Protein AF-A0A928QSQ9-F1 (afdb_monomer_lite)

Secondary structure (DSSP, 8-state):
------SHHHHHHHHHHHHHHHHHHHHHHHHHHHHHHHHHHS----HHHHHHHHHHHHHHHSHHHHHHHHHHHHHHHHHHT--EEEEEEEE-TTS-EEEEEEEEEESS-------SSSTTSSTT---TT------------GGG-HHHHHHHHHHHHHHHHHHHHHHHHHHHHHHHHHSSSHHHHHHHHHHHHHHHHHHHHHHHTT-------PPPTTT------S---HHHHHHHHHTT-PPPP-

Foldseek 3Di:
DDDDPDPVVVLVVLLVVLVVLLVLLVVLLVVLVVLLVVVVVDDDDDPVSVVVNVVSVVCCVDPLSVVSVVVSVVLVVVVLQQADWDKDFDADPVRHTDAIATDDGGSDHDDQDPPPPPPVPPPPDDDPPPPPDRPDPDPDDDDPCDDHVVRVVVNVSVVVVVVSVVSVVSSVSCVVVRPPDVVVCVVVVVVVVVVVVVVVVCVVLVQDDDDDDDDDPVVVDDDDDRDDDPVVCVVCVVVVNRDDDD

Radius of gyration: 31.15 Å; chains: 1; bounding box: 75×57×80 Å

Structure (mmCIF, N/CA/C/O backbone):
data_AF-A0A928QSQ9-F1
#
_entry.id   AF-A0A928QSQ9-F1
#
loop_
_atom_site.group_PDB
_atom_site.id
_atom_site.type_symbol
_atom_site.label_atom_id
_atom_site.label_alt_id
_atom_site.label_comp_id
_atom_site.label_asym_id
_atom_site.label_entity_id
_atom_site.label_seq_id
_atom_site.pdbx_PDB_ins_code
_atom_site.Cartn_x
_atom_site.Cartn_y
_atom_site.Cartn_z
_atom_site.occupancy
_atom_site.B_iso_or_equiv
_atom_site.auth_seq_id
_atom_site.auth_comp_id
_atom_site.auth_asym_id
_atom_site.auth_atom_id
_atom_site.pdbx_PDB_model_num
ATOM 1 N N . MET A 1 1 ? 44.171 17.295 -11.058 1.00 32.47 1 MET A N 1
ATOM 2 C CA . MET A 1 1 ? 43.667 16.140 -11.828 1.00 32.47 1 MET A CA 1
ATOM 3 C C . MET A 1 1 ? 42.454 15.592 -11.091 1.00 32.47 1 MET A C 1
ATOM 5 O O . MET A 1 1 ? 42.606 14.806 -10.173 1.00 32.47 1 MET A O 1
ATOM 9 N N . GLN A 1 2 ? 41.269 16.112 -11.395 1.00 32.16 2 GLN A N 1
ATOM 10 C CA . GLN A 1 2 ? 39.994 15.610 -10.880 1.00 32.16 2 GLN A CA 1
ATOM 11 C C . GLN A 1 2 ? 38.980 15.831 -11.996 1.00 32.16 2 GLN A C 1
ATOM 13 O O . GLN A 1 2 ? 38.577 16.961 -12.253 1.00 32.16 2 GLN A O 1
ATOM 18 N N . ILE A 1 3 ? 38.641 14.763 -12.713 1.00 30.67 3 ILE A N 1
ATOM 19 C CA . ILE A 1 3 ? 37.561 14.779 -13.692 1.00 30.67 3 ILE A CA 1
ATOM 20 C 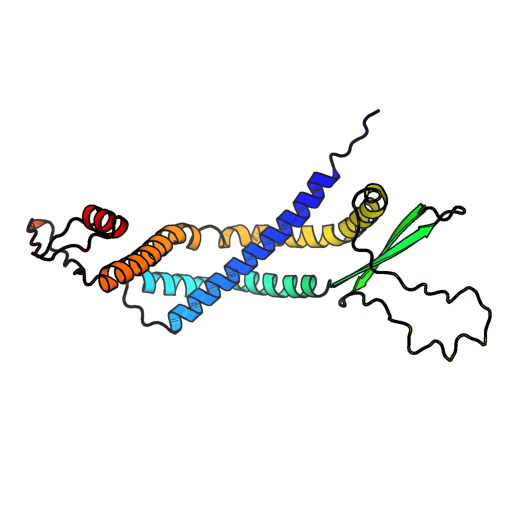C . ILE A 1 3 ? 36.446 13.914 -13.113 1.00 30.67 3 ILE A C 1
ATOM 22 O O . ILE A 1 3 ? 36.538 12.695 -13.071 1.00 30.67 3 ILE A O 1
ATOM 26 N N . GLN A 1 4 ? 35.460 14.626 -12.567 1.00 33.84 4 GLN A N 1
ATOM 27 C CA . GLN A 1 4 ? 34.024 14.386 -12.705 1.00 33.84 4 GLN A CA 1
ATOM 28 C C . GLN A 1 4 ? 33.553 12.926 -12.598 1.00 33.84 4 GLN A C 1
ATOM 30 O O . GLN A 1 4 ? 33.413 12.233 -13.596 1.00 33.84 4 GLN A O 1
ATOM 35 N N . ASN A 1 5 ? 33.175 12.527 -11.381 1.00 34.31 5 ASN A N 1
ATOM 36 C CA . ASN A 1 5 ? 32.433 11.292 -11.096 1.00 34.31 5 ASN A CA 1
ATOM 37 C C . ASN A 1 5 ? 31.036 11.590 -10.497 1.00 34.31 5 ASN A C 1
ATOM 39 O O . ASN A 1 5 ? 30.515 10.840 -9.678 1.00 34.31 5 ASN A O 1
ATOM 43 N N . HIS A 1 6 ? 30.440 12.741 -10.845 1.00 29.25 6 HIS A N 1
ATOM 44 C CA . HIS A 1 6 ? 29.200 13.239 -10.222 1.00 29.25 6 HIS A CA 1
ATOM 45 C C . HIS A 1 6 ? 27.931 13.148 -11.088 1.00 29.25 6 HIS A C 1
ATOM 47 O O . HIS A 1 6 ? 26.847 13.397 -10.568 1.00 29.25 6 HIS A O 1
ATOM 53 N N . SER A 1 7 ? 28.003 12.764 -12.368 1.00 39.91 7 SER A N 1
ATOM 54 C CA . SER A 1 7 ? 26.810 12.695 -13.232 1.00 39.91 7 SER A CA 1
ATOM 55 C C . SER A 1 7 ? 26.013 11.391 -13.085 1.00 39.91 7 SER A C 1
ATOM 57 O O . SER A 1 7 ? 24.785 11.441 -13.002 1.00 39.91 7 SER A O 1
ATOM 59 N N . ASN A 1 8 ? 26.687 10.239 -12.980 1.00 41.78 8 ASN A N 1
ATOM 60 C CA . ASN A 1 8 ? 26.030 8.919 -13.050 1.00 41.78 8 ASN A CA 1
ATOM 61 C C . ASN A 1 8 ? 25.266 8.546 -11.783 1.00 41.78 8 ASN A C 1
ATOM 63 O O . ASN A 1 8 ? 24.166 8.008 -11.863 1.00 41.78 8 ASN A O 1
ATOM 67 N N . ALA A 1 9 ? 25.782 8.944 -10.615 1.00 41.47 9 ALA A N 1
ATOM 68 C CA . ALA A 1 9 ? 25.085 8.762 -9.344 1.00 41.47 9 ALA A CA 1
ATOM 69 C C . ALA A 1 9 ? 23.706 9.454 -9.330 1.00 41.47 9 ALA A C 1
ATOM 71 O O . ALA A 1 9 ? 22.799 9.008 -8.633 1.00 41.47 9 ALA A O 1
ATOM 72 N N . SER A 1 10 ? 23.522 10.526 -10.117 1.00 52.72 10 SER A N 1
ATOM 73 C CA . SER A 1 10 ? 22.235 11.225 -10.210 1.00 52.72 10 SER A CA 1
ATOM 74 C C . SER A 1 10 ? 21.230 10.532 -11.139 1.00 52.72 10 SER A C 1
ATOM 76 O O . SER A 1 10 ? 20.027 10.654 -10.915 1.00 52.72 10 SER A O 1
ATOM 78 N N . GLU A 1 11 ? 21.687 9.804 -12.166 1.00 51.12 11 GLU A N 1
ATOM 79 C CA . GLU A 1 11 ? 20.806 9.116 -13.122 1.00 51.12 11 GLU A CA 1
ATOM 80 C C . GLU A 1 11 ? 20.414 7.708 -12.650 1.00 51.12 11 GLU A C 1
ATOM 82 O O . GLU A 1 11 ? 19.236 7.355 -12.723 1.00 51.12 11 GLU A O 1
ATOM 87 N N . GLU A 1 12 ? 21.331 6.948 -12.043 1.00 52.72 12 GLU A N 1
ATOM 88 C CA . GLU A 1 12 ? 21.009 5.674 -11.375 1.00 52.72 12 GLU A CA 1
ATOM 89 C C . GLU A 1 12 ? 19.987 5.876 -10.245 1.00 52.72 12 GLU A C 1
ATOM 91 O O . GLU A 1 12 ? 19.004 5.134 -10.135 1.00 52.72 12 GLU A O 1
ATOM 96 N N . ALA A 1 13 ? 20.149 6.955 -9.469 1.00 58.25 13 ALA A N 1
ATOM 97 C CA . ALA A 1 13 ? 19.183 7.365 -8.455 1.00 58.25 13 ALA A CA 1
ATOM 98 C C . ALA A 1 13 ? 17.794 7.663 -9.050 1.00 58.25 13 ALA A C 1
ATOM 100 O O . ALA A 1 13 ? 16.783 7.364 -8.414 1.00 58.25 13 ALA A O 1
ATOM 101 N N . ARG A 1 14 ? 17.712 8.198 -10.280 1.00 63.19 14 ARG A N 1
ATOM 102 C CA . ARG A 1 14 ? 16.433 8.467 -10.966 1.00 63.19 14 ARG A CA 1
ATOM 103 C C . ARG A 1 14 ? 15.737 7.186 -11.406 1.00 63.19 14 ARG A C 1
ATOM 105 O O . ARG A 1 14 ? 14.524 7.084 -11.249 1.00 63.19 14 ARG A O 1
ATOM 112 N N . LEU A 1 15 ? 16.474 6.207 -11.929 1.00 63.38 15 LEU A N 1
ATOM 113 C CA . LEU A 1 15 ? 15.897 4.928 -12.354 1.00 63.38 15 LEU A CA 1
ATOM 114 C C . LEU A 1 15 ? 15.347 4.136 -11.172 1.00 63.38 15 LEU A C 1
ATOM 116 O O . LEU A 1 15 ? 14.193 3.705 -11.200 1.00 63.38 15 LEU A O 1
ATOM 120 N N . TRP A 1 16 ? 16.142 3.999 -10.110 1.00 67.31 16 TRP A N 1
ATOM 121 C CA . TRP A 1 16 ? 15.696 3.342 -8.885 1.00 67.31 16 TRP A CA 1
ATOM 122 C C . TRP A 1 16 ? 14.476 4.044 -8.278 1.00 67.31 16 TRP A C 1
ATOM 124 O O . TRP A 1 16 ? 13.497 3.384 -7.923 1.00 67.31 16 TRP A O 1
ATOM 134 N N . PHE A 1 17 ? 14.492 5.381 -8.231 1.00 68.25 17 PHE A N 1
ATOM 135 C CA . PHE A 1 17 ? 13.362 6.174 -7.755 1.00 68.25 17 PHE A CA 1
ATOM 136 C C . PHE A 1 17 ? 12.089 5.889 -8.560 1.00 68.25 17 PHE A C 1
ATOM 138 O O . PHE A 1 17 ? 11.039 5.639 -7.974 1.00 68.25 17 PHE A O 1
ATOM 145 N N . LEU A 1 18 ? 12.170 5.849 -9.892 1.00 69.25 18 LEU A N 1
ATOM 146 C CA . LEU A 1 18 ? 11.019 5.559 -10.749 1.00 69.25 18 LEU A CA 1
ATOM 147 C C . LEU A 1 18 ? 10.463 4.148 -10.519 1.00 69.25 18 LEU A C 1
ATOM 149 O O . LEU A 1 18 ? 9.250 3.990 -10.383 1.00 69.25 18 LEU A O 1
ATOM 153 N N . PHE A 1 19 ? 11.324 3.134 -10.400 1.00 73.50 19 PHE A N 1
ATOM 154 C CA . PHE A 1 19 ? 10.884 1.777 -10.059 1.00 73.50 19 PHE A CA 1
ATOM 155 C C . PHE A 1 19 ? 10.258 1.696 -8.661 1.00 73.50 19 PHE A C 1
ATOM 157 O O . PHE A 1 19 ? 9.251 1.009 -8.489 1.00 73.50 19 PHE A O 1
ATOM 164 N N . SER A 1 20 ? 10.797 2.411 -7.668 1.00 73.25 20 SER A N 1
ATOM 165 C CA . SER A 1 20 ? 10.175 2.511 -6.339 1.00 73.25 20 SER A CA 1
ATOM 166 C C . SER A 1 20 ? 8.776 3.114 -6.440 1.00 73.25 20 SER A C 1
ATOM 168 O O . SER A 1 20 ? 7.805 2.521 -5.974 1.00 73.25 20 SER A O 1
ATOM 170 N N . ARG A 1 21 ? 8.647 4.239 -7.150 1.00 75.25 21 ARG A N 1
ATOM 171 C CA . ARG A 1 21 ? 7.367 4.914 -7.386 1.00 75.25 21 ARG A CA 1
ATOM 172 C C . ARG A 1 21 ? 6.358 4.027 -8.117 1.00 75.25 21 ARG A C 1
ATOM 174 O O . ARG A 1 21 ? 5.175 4.067 -7.791 1.00 75.25 21 ARG A O 1
ATOM 181 N N . PHE A 1 22 ? 6.808 3.204 -9.063 1.00 80.69 22 PHE A N 1
ATOM 182 C CA . PHE A 1 22 ? 5.965 2.201 -9.714 1.00 80.69 22 PHE A CA 1
ATOM 183 C C . PHE A 1 22 ? 5.450 1.149 -8.724 1.00 80.69 22 PHE A C 1
ATOM 185 O O . PHE A 1 22 ? 4.253 0.877 -8.680 1.00 80.69 22 PHE A O 1
ATOM 192 N N . ARG A 1 23 ? 6.337 0.585 -7.896 1.00 80.81 23 ARG A N 1
ATOM 193 C CA . ARG A 1 23 ? 5.954 -0.403 -6.874 1.00 80.81 23 ARG A CA 1
ATOM 194 C C . ARG A 1 23 ? 4.966 0.170 -5.862 1.00 80.81 23 ARG A C 1
ATOM 196 O O . ARG A 1 23 ? 4.085 -0.545 -5.398 1.00 80.81 23 ARG A O 1
ATOM 203 N N . GLU A 1 24 ? 5.094 1.450 -5.532 1.00 80.44 24 GLU A N 1
ATOM 204 C CA . GLU A 1 24 ? 4.136 2.149 -4.675 1.00 80.44 24 GLU A CA 1
ATOM 205 C C . GLU A 1 24 ? 2.758 2.286 -5.337 1.00 80.44 24 GLU A C 1
ATOM 207 O O . GLU A 1 24 ? 1.750 2.024 -4.682 1.00 80.44 24 GLU A O 1
ATOM 212 N N . LEU A 1 25 ? 2.695 2.635 -6.631 1.00 83.94 25 LEU A N 1
ATOM 213 C CA . LEU A 1 25 ? 1.432 2.647 -7.385 1.00 83.94 25 LEU A CA 1
ATOM 214 C C . LEU A 1 25 ? 0.770 1.270 -7.404 1.00 83.94 25 LEU A C 1
ATOM 216 O O . LEU A 1 25 ? -0.441 1.149 -7.225 1.00 83.94 25 LEU A O 1
ATOM 220 N N . GLU A 1 26 ? 1.569 0.234 -7.627 1.00 85.56 26 GLU A N 1
ATOM 221 C CA . GLU A 1 26 ? 1.091 -1.137 -7.630 1.00 85.56 26 GLU A CA 1
ATOM 222 C C . GLU A 1 26 ? 0.531 -1.549 -6.266 1.00 85.56 26 GLU A C 1
ATOM 224 O O . GLU A 1 26 ? -0.582 -2.072 -6.185 1.00 85.56 26 GLU A O 1
ATOM 229 N N . ALA A 1 27 ? 1.272 -1.275 -5.191 1.00 86.12 27 ALA A N 1
ATOM 230 C CA . ALA A 1 27 ? 0.824 -1.548 -3.832 1.00 86.12 27 ALA A CA 1
ATOM 231 C C . ALA A 1 27 ? -0.472 -0.792 -3.509 1.00 86.12 27 ALA A C 1
ATOM 233 O O . ALA A 1 27 ? -1.378 -1.359 -2.901 1.00 86.12 27 ALA A O 1
ATOM 234 N N . TYR A 1 28 ? -0.592 0.461 -3.955 1.00 87.31 28 TYR A N 1
ATOM 235 C CA . TYR A 1 28 ? -1.806 1.255 -3.800 1.00 87.31 28 TYR A CA 1
ATOM 236 C C . TYR A 1 28 ? -3.005 0.630 -4.529 1.00 87.31 28 TYR A C 1
ATOM 238 O O . TYR A 1 28 ? -4.057 0.435 -3.917 1.00 87.31 28 TYR A O 1
ATOM 246 N N . ALA A 1 29 ? -2.853 0.272 -5.808 1.00 88.50 29 ALA A N 1
ATOM 247 C CA . ALA A 1 29 ? -3.928 -0.333 -6.595 1.00 88.50 29 ALA A CA 1
ATOM 248 C C . ALA A 1 29 ? -4.390 -1.668 -5.984 1.00 88.50 29 ALA A C 1
ATOM 250 O O . ALA A 1 29 ? -5.590 -1.893 -5.801 1.00 88.50 29 ALA A O 1
ATOM 251 N N . ALA A 1 30 ? -3.435 -2.515 -5.585 1.00 90.94 30 ALA A N 1
ATOM 252 C CA . ALA A 1 30 ? -3.712 -3.773 -4.899 1.00 90.94 30 ALA A CA 1
ATOM 253 C C . ALA A 1 30 ? -4.418 -3.556 -3.549 1.00 90.94 30 ALA A C 1
ATOM 255 O O . ALA A 1 30 ? -5.362 -4.273 -3.225 1.00 90.94 30 ALA A O 1
ATOM 256 N N . CYS A 1 31 ? -4.001 -2.548 -2.778 1.00 90.44 31 CYS A N 1
ATOM 257 C CA . CYS A 1 31 ? -4.610 -2.198 -1.497 1.00 90.44 31 CYS A CA 1
ATOM 258 C C . CYS A 1 31 ? -6.083 -1.793 -1.658 1.00 90.44 31 CYS A C 1
ATOM 260 O O . CYS A 1 31 ? -6.949 -2.361 -0.995 1.00 90.44 31 CYS A O 1
ATOM 262 N N . ILE A 1 32 ? -6.389 -0.879 -2.586 1.00 90.56 32 ILE A N 1
ATOM 263 C CA . ILE A 1 32 ? -7.768 -0.442 -2.860 1.00 90.56 32 ILE A CA 1
ATOM 264 C C . ILE A 1 32 ? -8.658 -1.622 -3.262 1.00 90.56 32 ILE A C 1
ATOM 266 O O . ILE A 1 32 ? -9.762 -1.773 -2.733 1.00 90.56 32 ILE A O 1
ATOM 270 N N . ARG A 1 33 ? -8.164 -2.497 -4.148 1.00 92.38 33 ARG A N 1
ATOM 271 C CA . ARG A 1 33 ? -8.873 -3.723 -4.537 1.00 92.38 33 ARG A CA 1
ATOM 272 C C . ARG A 1 33 ? -9.138 -4.631 -3.347 1.00 92.38 33 ARG A C 1
ATOM 274 O O . ARG A 1 33 ? -10.269 -5.079 -3.167 1.00 92.38 33 ARG A O 1
ATOM 281 N N . ARG A 1 34 ? -8.129 -4.845 -2.503 1.00 93.31 34 ARG A N 1
ATOM 282 C CA . ARG A 1 34 ? -8.259 -5.712 -1.335 1.00 93.31 34 ARG A CA 1
ATOM 283 C C . ARG A 1 34 ? -9.272 -5.176 -0.330 1.00 93.31 34 ARG A C 1
ATOM 285 O O . ARG A 1 34 ? -10.067 -5.952 0.191 1.00 93.31 34 ARG A O 1
ATOM 292 N N . ILE A 1 35 ? -9.278 -3.866 -0.079 1.00 91.25 35 ILE A N 1
ATOM 293 C CA . ILE A 1 35 ? -10.272 -3.241 0.805 1.00 91.25 35 ILE A CA 1
ATOM 294 C C . ILE A 1 35 ? -11.680 -3.410 0.224 1.00 91.25 35 ILE A C 1
ATOM 296 O O . ILE A 1 35 ? -12.604 -3.769 0.950 1.00 91.25 35 ILE A O 1
ATOM 300 N N . HIS A 1 36 ? -11.848 -3.196 -1.083 1.00 93.62 36 HIS A N 1
ATOM 301 C CA . HIS A 1 36 ? -13.139 -3.385 -1.738 1.00 93.62 36 HIS A CA 1
ATOM 302 C C . HIS A 1 36 ? -13.665 -4.817 -1.604 1.00 93.62 36 HIS A C 1
ATOM 304 O O . HIS A 1 36 ? -14.831 -4.991 -1.268 1.00 93.62 36 HIS A O 1
ATOM 310 N N . GLU A 1 37 ? -12.822 -5.825 -1.848 1.00 94.94 37 GLU A N 1
ATOM 311 C CA . GLU A 1 37 ? -13.166 -7.244 -1.664 1.00 94.94 37 GLU A CA 1
ATOM 312 C C . GLU A 1 37 ? -13.574 -7.542 -0.217 1.00 94.94 37 GLU A C 1
ATOM 314 O O . GLU A 1 37 ? -14.654 -8.081 0.019 1.00 94.94 37 GLU A O 1
ATOM 319 N N . LEU A 1 38 ? -12.762 -7.109 0.753 1.00 94.06 38 LEU A N 1
ATOM 320 C CA . LEU A 1 38 ? -13.040 -7.284 2.182 1.00 94.06 38 LEU A CA 1
ATOM 321 C C . LEU A 1 38 ? -14.399 -6.698 2.585 1.00 94.06 38 LEU A C 1
ATOM 323 O O . LEU A 1 38 ? -15.141 -7.301 3.356 1.00 94.06 38 LEU A O 1
ATOM 327 N N . PHE A 1 39 ? -14.761 -5.536 2.044 1.00 93.00 39 PHE A N 1
ATOM 328 C CA . PHE A 1 39 ? -16.045 -4.896 2.330 1.00 93.00 39 PHE A CA 1
ATOM 329 C C . PHE A 1 39 ? -17.263 -5.595 1.709 1.00 93.00 39 PHE A C 1
ATOM 331 O O . PHE A 1 39 ? -18.390 -5.243 2.071 1.00 93.00 39 PHE A O 1
ATOM 338 N N . GLN A 1 40 ? -17.067 -6.561 0.806 1.00 91.06 40 GLN A N 1
ATOM 339 C CA . GLN A 1 40 ? -18.139 -7.449 0.337 1.00 91.06 40 GLN A CA 1
ATOM 340 C C . GLN A 1 40 ? -18.327 -8.662 1.256 1.00 91.06 40 GLN A C 1
ATOM 342 O O . GLN A 1 40 ? -19.433 -9.181 1.365 1.00 91.06 40 GLN A O 1
ATOM 347 N N . GLU A 1 41 ? -17.260 -9.108 1.918 1.00 93.38 41 GLU A N 1
ATOM 348 C CA . GLU A 1 41 ? -17.270 -10.293 2.785 1.00 93.38 41 GLU A CA 1
ATOM 349 C C . GLU A 1 41 ? -17.758 -9.978 4.207 1.00 93.38 41 GLU A C 1
ATOM 351 O O . GLU A 1 41 ? -18.329 -10.835 4.882 1.00 93.38 41 GLU A O 1
ATOM 356 N N . VAL A 1 42 ? -17.545 -8.744 4.673 1.00 92.00 42 VAL A N 1
ATOM 357 C CA . VAL A 1 42 ? -17.831 -8.336 6.053 1.00 92.00 42 VAL A CA 1
ATOM 358 C C . VAL A 1 42 ? -19.147 -7.563 6.149 1.00 92.00 42 VAL A C 1
ATOM 360 O O . VAL A 1 42 ? -19.384 -6.592 5.429 1.00 92.00 42 VAL A O 1
ATOM 363 N N . ALA A 1 43 ? -19.990 -7.940 7.113 1.00 91.75 43 ALA A N 1
ATOM 364 C CA . ALA A 1 43 ? -21.176 -7.170 7.471 1.00 91.75 43 ALA A CA 1
ATOM 365 C C . ALA A 1 43 ? -20.776 -5.893 8.233 1.00 91.75 43 ALA A C 1
ATOM 367 O O . ALA A 1 43 ? -20.380 -5.939 9.398 1.00 91.75 43 ALA A O 1
ATOM 368 N N . LEU A 1 44 ? -20.881 -4.743 7.567 1.00 91.38 44 LEU A N 1
ATOM 369 C CA . LEU A 1 44 ? -20.559 -3.431 8.132 1.00 91.38 44 LEU A CA 1
ATOM 370 C C . LEU A 1 44 ? -21.815 -2.758 8.701 1.00 91.38 44 LEU A C 1
ATOM 372 O O . LEU A 1 44 ? -22.828 -2.653 8.013 1.00 91.38 44 LEU A O 1
ATOM 376 N N . SER A 1 45 ? -21.726 -2.249 9.930 1.00 89.31 45 SER A N 1
ATOM 377 C CA . SER A 1 45 ? -22.800 -1.489 10.593 1.00 89.31 45 SER A CA 1
ATOM 378 C C . SER A 1 45 ? -22.461 -0.011 10.815 1.00 89.31 45 SER A C 1
ATOM 380 O O . SER A 1 45 ? -23.358 0.824 10.895 1.00 89.31 45 SER A O 1
ATOM 382 N N . SER A 1 46 ? -21.172 0.332 10.900 1.00 90.38 46 SER A N 1
ATOM 383 C CA . SER A 1 46 ? -20.715 1.707 11.128 1.00 90.38 46 SER A CA 1
ATOM 384 C C . SER A 1 46 ? -20.992 2.600 9.920 1.00 90.38 46 SER A C 1
ATOM 386 O O . SER A 1 46 ? -20.614 2.272 8.794 1.00 90.38 46 SER A O 1
ATOM 388 N N . THR A 1 47 ? -21.578 3.771 10.170 1.00 91.81 47 THR A N 1
ATOM 389 C CA . THR A 1 47 ? -21.850 4.793 9.149 1.00 91.81 47 THR A CA 1
ATOM 390 C C . THR A 1 47 ? -20.585 5.204 8.393 1.00 91.81 47 THR A C 1
ATOM 392 O O . THR A 1 47 ? -20.621 5.331 7.171 1.00 91.81 47 THR A O 1
ATOM 395 N N . ALA A 1 48 ? -19.453 5.335 9.091 1.00 88.50 48 ALA A N 1
ATOM 396 C CA . ALA A 1 48 ? -18.172 5.701 8.492 1.00 88.50 48 ALA A CA 1
ATOM 397 C C . ALA A 1 48 ? -17.641 4.613 7.544 1.00 88.50 48 ALA A C 1
ATOM 399 O O . ALA A 1 48 ? -17.252 4.914 6.417 1.00 88.50 48 ALA A O 1
ATOM 400 N N . PHE A 1 49 ? -17.683 3.339 7.951 1.00 90.00 49 PHE A N 1
ATOM 401 C CA . PHE A 1 49 ? -17.247 2.233 7.088 1.00 90.00 49 PHE A CA 1
ATOM 402 C C . PHE A 1 49 ? -18.183 2.019 5.893 1.00 90.00 49 PHE A C 1
ATOM 404 O O . PHE A 1 49 ? -17.718 1.703 4.799 1.00 90.00 49 PHE A O 1
ATOM 411 N N . LEU A 1 50 ? -19.489 2.242 6.067 1.00 93.19 50 LEU A N 1
ATOM 412 C CA . LEU A 1 50 ? -20.453 2.217 4.965 1.00 93.19 50 LEU A CA 1
ATOM 413 C C . LEU A 1 50 ? -20.176 3.332 3.944 1.00 93.19 50 LEU A C 1
ATOM 415 O O . LEU A 1 50 ? -20.206 3.068 2.741 1.00 93.19 50 LEU A O 1
ATOM 419 N N . ALA A 1 51 ? -19.856 4.543 4.410 1.00 90.88 51 ALA A N 1
ATOM 420 C CA . ALA A 1 51 ? -19.460 5.655 3.547 1.00 90.88 51 ALA A CA 1
ATOM 421 C C . ALA A 1 51 ? -18.140 5.367 2.814 1.00 90.88 51 ALA A C 1
ATOM 423 O O . ALA A 1 51 ? -18.064 5.540 1.598 1.00 90.88 51 ALA A O 1
ATOM 424 N N . LEU A 1 52 ? -17.127 4.850 3.521 1.00 90.00 52 LEU A N 1
ATOM 425 C CA . LEU A 1 52 ? -15.846 4.460 2.927 1.00 90.00 52 LEU A CA 1
ATOM 426 C C . LEU A 1 52 ? -16.019 3.370 1.861 1.00 90.00 52 LEU A C 1
ATOM 428 O O . LEU A 1 52 ? -15.397 3.440 0.803 1.00 90.00 52 LEU A O 1
ATOM 432 N N . ARG A 1 53 ? -16.903 2.390 2.090 1.00 92.19 53 ARG A N 1
ATOM 433 C CA . ARG A 1 53 ? -17.251 1.376 1.084 1.00 92.19 53 ARG A CA 1
ATOM 434 C C . ARG A 1 53 ? -17.822 2.000 -0.186 1.00 92.19 53 ARG A C 1
ATOM 436 O O . ARG A 1 53 ? -17.432 1.585 -1.274 1.00 92.19 53 ARG A O 1
ATOM 443 N N . GLY A 1 54 ? -18.706 2.989 -0.052 1.00 91.38 54 GLY A N 1
ATOM 444 C CA . GLY A 1 54 ? -19.233 3.750 -1.189 1.00 91.38 54 GLY A CA 1
ATOM 445 C C . GLY A 1 54 ? -18.124 4.465 -1.962 1.00 91.38 54 GLY A C 1
ATOM 446 O O . GLY A 1 54 ? -17.982 4.252 -3.163 1.00 91.38 54 GLY A O 1
ATOM 447 N N . GLN A 1 55 ? -17.270 5.213 -1.260 1.00 89.69 55 GLN A N 1
ATOM 448 C CA . GLN A 1 55 ? -16.149 5.942 -1.869 1.00 89.69 55 GLN A CA 1
ATOM 449 C C . GLN A 1 55 ? -15.173 5.017 -2.609 1.00 89.69 55 GLN A C 1
ATOM 451 O O . GLN A 1 55 ? -14.722 5.331 -3.707 1.00 89.69 55 GLN A O 1
ATOM 456 N N . ILE A 1 56 ? -14.854 3.855 -2.033 1.00 91.06 56 ILE A N 1
ATOM 457 C CA . ILE A 1 56 ? -13.966 2.872 -2.665 1.00 91.06 56 ILE A CA 1
ATOM 458 C C . ILE A 1 56 ? -14.627 2.233 -3.892 1.00 91.06 56 ILE A C 1
ATOM 460 O O . ILE A 1 56 ? -13.956 2.023 -4.905 1.00 91.06 56 ILE A O 1
ATOM 464 N N . ALA A 1 57 ? -15.929 1.942 -3.833 1.00 92.06 57 ALA A N 1
ATOM 465 C CA . ALA A 1 57 ? -16.666 1.415 -4.978 1.00 92.06 57 ALA A CA 1
ATOM 466 C C . ALA A 1 57 ? -16.697 2.421 -6.143 1.00 92.06 57 ALA A C 1
ATOM 468 O O . ALA A 1 57 ? -16.441 2.039 -7.285 1.00 92.06 57 ALA A O 1
ATOM 469 N N . GLU A 1 58 ? -16.934 3.704 -5.857 1.00 91.00 58 GLU A N 1
ATOM 470 C CA . GLU A 1 58 ? -16.866 4.788 -6.847 1.00 91.00 58 GLU A CA 1
ATOM 471 C C . GLU A 1 58 ? -15.457 4.935 -7.432 1.00 91.00 58 GLU A C 1
ATOM 473 O O . GLU A 1 58 ? -15.290 5.002 -8.653 1.00 91.00 58 GLU A O 1
ATOM 478 N N . LEU A 1 59 ? -14.427 4.909 -6.580 1.00 88.62 59 LEU A N 1
ATOM 479 C CA . LEU A 1 59 ? -13.033 5.001 -7.007 1.00 88.62 59 LEU A CA 1
ATOM 480 C C . LEU A 1 59 ? -12.666 3.875 -7.979 1.00 88.62 59 LEU A C 1
ATOM 482 O O . LEU A 1 59 ? -12.108 4.157 -9.037 1.00 88.62 59 LEU A O 1
ATOM 486 N N . ILE A 1 60 ? -13.018 2.623 -7.671 1.00 90.44 60 ILE A N 1
ATOM 487 C CA . ILE A 1 60 ? -12.742 1.471 -8.549 1.00 90.44 60 ILE A CA 1
ATOM 488 C C . ILE A 1 60 ? -13.471 1.588 -9.888 1.00 90.44 60 ILE A C 1
ATOM 490 O O . ILE A 1 60 ? -12.963 1.142 -10.919 1.00 90.44 60 ILE A O 1
ATOM 494 N N . GLN A 1 61 ? -14.664 2.180 -9.896 1.00 90.50 61 GLN A N 1
ATOM 495 C CA . GLN A 1 61 ? -15.423 2.369 -11.125 1.00 90.50 61 GLN A CA 1
ATOM 496 C C . GLN A 1 61 ? -14.894 3.516 -11.987 1.00 90.50 61 GLN A C 1
ATOM 498 O O . GLN A 1 61 ? -15.167 3.488 -13.189 1.00 90.50 61 GLN A O 1
ATOM 503 N N . SER A 1 62 ? -14.130 4.455 -11.421 1.00 89.62 62 SER A N 1
ATOM 504 C CA . SER A 1 62 ? -13.580 5.606 -12.141 1.00 89.62 62 SER A CA 1
ATOM 505 C C . SER A 1 62 ? -12.639 5.205 -13.284 1.00 89.62 62 SER A C 1
ATOM 507 O O . SER A 1 62 ? -11.815 4.296 -13.154 1.00 89.62 62 SER A O 1
ATOM 509 N N . ASP A 1 63 ? -12.714 5.929 -14.403 1.00 87.81 63 ASP A N 1
ATOM 510 C CA . ASP A 1 63 ? -11.843 5.701 -15.568 1.00 87.81 63 ASP A CA 1
ATOM 511 C C . ASP A 1 63 ? -10.363 5.842 -15.210 1.00 87.81 63 ASP A C 1
ATOM 513 O O . ASP A 1 63 ? -9.503 5.105 -15.691 1.00 87.81 63 ASP A O 1
ATOM 517 N N . VAL A 1 64 ? -10.083 6.777 -14.308 1.00 83.75 64 VAL A N 1
ATOM 518 C CA . VAL A 1 64 ? -8.752 7.104 -13.815 1.00 83.75 64 VAL A CA 1
ATOM 519 C C . VAL A 1 64 ? -8.130 5.917 -13.064 1.00 83.75 64 VAL A C 1
ATOM 521 O O . VAL A 1 64 ? -6.981 5.560 -13.330 1.00 83.75 64 VAL A O 1
ATOM 524 N N . PHE A 1 65 ? -8.884 5.249 -12.182 1.00 87.62 65 PHE A N 1
ATOM 525 C CA . PHE A 1 65 ? -8.400 4.061 -11.472 1.00 87.62 65 PHE A CA 1
ATOM 526 C C . PHE A 1 65 ? -8.282 2.839 -12.394 1.00 87.62 65 PHE A C 1
ATOM 528 O O . PHE A 1 65 ? -7.294 2.111 -12.327 1.00 87.62 65 PHE A O 1
ATOM 535 N N . ARG A 1 66 ? -9.228 2.633 -13.320 1.00 89.38 66 ARG A N 1
ATOM 536 C CA . ARG A 1 66 ? -9.126 1.542 -14.308 1.00 89.38 66 ARG A CA 1
ATOM 537 C C . ARG A 1 66 ? -7.901 1.698 -15.210 1.00 89.38 66 ARG A C 1
ATOM 539 O O . ARG A 1 66 ? -7.229 0.713 -15.512 1.00 89.38 66 ARG A O 1
ATOM 546 N N . ALA A 1 67 ? -7.593 2.929 -15.618 1.00 87.38 67 ALA A N 1
ATOM 547 C CA . ALA A 1 67 ? -6.388 3.236 -16.380 1.00 87.38 67 ALA A CA 1
ATOM 548 C C . ALA A 1 67 ? -5.115 2.942 -15.570 1.00 87.38 67 ALA A C 1
ATOM 550 O O . ALA A 1 67 ? -4.167 2.382 -16.121 1.00 87.38 67 ALA A O 1
ATOM 551 N N . LEU A 1 68 ? -5.110 3.255 -14.269 1.00 86.88 68 LEU A N 1
ATOM 552 C CA . LEU A 1 68 ? -4.018 2.900 -13.359 1.00 86.88 68 LEU A CA 1
ATOM 553 C C . LEU A 1 68 ? -3.818 1.380 -13.287 1.00 86.88 68 LEU A C 1
ATOM 555 O O . LEU A 1 68 ? -2.694 0.907 -13.429 1.00 86.88 68 LEU A O 1
ATOM 559 N N . GLU A 1 69 ? -4.885 0.601 -13.109 1.00 88.75 69 GLU A N 1
ATOM 560 C CA . GLU A 1 69 ? -4.780 -0.863 -13.048 1.00 88.75 69 GLU A CA 1
ATOM 561 C C . GLU A 1 69 ? -4.261 -1.471 -14.352 1.00 88.75 69 GLU A C 1
ATOM 563 O O . GLU A 1 69 ? -3.390 -2.345 -14.331 1.00 88.75 69 GLU A O 1
ATOM 568 N N . ALA A 1 70 ? -4.768 -0.996 -15.491 1.00 88.50 70 ALA A N 1
ATOM 569 C CA . ALA A 1 70 ? -4.300 -1.435 -16.799 1.00 88.50 70 ALA A CA 1
ATOM 570 C C . ALA A 1 70 ? -2.812 -1.106 -16.997 1.00 88.50 70 ALA A C 1
ATOM 572 O O . ALA A 1 70 ? -2.053 -1.956 -17.464 1.00 88.50 70 ALA A O 1
ATOM 573 N N . PHE A 1 71 ? -2.389 0.094 -16.588 1.00 84.38 71 PHE A N 1
ATOM 574 C CA . PHE A 1 71 ? -0.997 0.525 -16.641 1.00 84.38 71 PHE A CA 1
ATOM 575 C C . PHE A 1 71 ? -0.090 -0.340 -15.759 1.00 84.38 71 PHE A C 1
ATOM 577 O O . PHE A 1 71 ? 0.912 -0.857 -16.247 1.00 84.38 71 PHE A O 1
ATOM 584 N N . VAL A 1 72 ? -0.451 -0.543 -14.487 1.00 86.31 72 VAL A N 1
ATOM 585 C CA . VAL A 1 72 ? 0.330 -1.365 -13.548 1.00 86.31 72 VAL A CA 1
ATOM 586 C C . VAL A 1 72 ? 0.477 -2.790 -14.074 1.00 86.31 72 VAL A C 1
ATOM 588 O O . VAL A 1 72 ? 1.586 -3.319 -14.118 1.00 86.31 72 VAL A O 1
ATOM 591 N N . LYS A 1 73 ? -0.617 -3.400 -14.543 1.00 86.00 73 LYS A N 1
ATOM 592 C CA . LYS A 1 73 ? -0.587 -4.758 -15.092 1.00 86.00 73 LYS A CA 1
ATOM 593 C C . LYS A 1 73 ? 0.269 -4.849 -16.356 1.00 86.00 73 LYS A C 1
ATOM 595 O O . LYS A 1 73 ? 1.063 -5.777 -16.473 1.00 86.00 73 LYS A O 1
ATOM 600 N N . GLY A 1 74 ? 0.114 -3.905 -17.286 1.00 81.50 74 GLY A N 1
ATOM 601 C CA . GLY A 1 74 ? 0.885 -3.867 -18.531 1.00 81.50 74 GLY A CA 1
ATOM 602 C C . GLY A 1 74 ? 2.379 -3.691 -18.271 1.00 81.50 74 GLY A C 1
ATOM 603 O O . GLY A 1 74 ? 3.179 -4.528 -18.673 1.00 81.50 74 GLY A O 1
ATOM 604 N N . PHE A 1 75 ? 2.745 -2.667 -17.501 1.00 78.12 75 PHE A N 1
ATOM 605 C CA . PHE A 1 75 ? 4.143 -2.372 -17.198 1.00 78.12 75 PHE A CA 1
ATOM 606 C C . PHE A 1 75 ? 4.819 -3.496 -16.404 1.00 78.12 75 PHE A C 1
ATOM 608 O O . PHE A 1 75 ? 5.984 -3.812 -16.643 1.00 78.12 75 PHE A O 1
ATOM 615 N N . ARG A 1 76 ? 4.099 -4.157 -15.486 1.00 74.56 76 ARG A N 1
ATOM 616 C CA . ARG A 1 76 ? 4.649 -5.305 -14.757 1.00 74.56 76 ARG A CA 1
ATOM 617 C C . ARG A 1 76 ? 4.962 -6.485 -15.675 1.00 74.56 76 ARG A C 1
ATOM 619 O O . ARG A 1 76 ? 6.007 -7.105 -15.505 1.00 74.56 76 ARG A O 1
ATOM 626 N N . LEU A 1 77 ? 4.113 -6.761 -16.666 1.00 70.44 77 LEU A N 1
ATOM 627 C CA . LEU A 1 77 ? 4.385 -7.797 -17.668 1.00 70.44 77 LEU A CA 1
ATOM 628 C C . LEU A 1 77 ? 5.638 -7.481 -18.493 1.00 70.44 77 LEU A C 1
ATOM 630 O O . LEU A 1 77 ? 6.394 -8.397 -18.813 1.00 70.44 77 LEU A O 1
ATOM 634 N N . ASP A 1 78 ? 5.884 -6.212 -18.814 1.00 69.25 78 ASP A N 1
ATOM 635 C CA . ASP A 1 78 ? 7.085 -5.797 -19.546 1.00 69.25 78 ASP A CA 1
ATOM 636 C C . ASP A 1 78 ? 8.357 -5.954 -18.695 1.00 69.25 78 ASP A C 1
ATOM 638 O O . ASP A 1 78 ? 9.377 -6.444 -19.179 1.00 69.25 78 ASP A O 1
ATOM 642 N N . VAL A 1 79 ? 8.294 -5.613 -17.402 1.00 69.38 79 VAL A N 1
ATOM 643 C CA . VAL A 1 79 ? 9.426 -5.757 -16.468 1.00 69.38 79 VAL A CA 1
ATOM 644 C C . VAL A 1 79 ? 9.716 -7.224 -16.132 1.00 69.38 79 VAL A C 1
ATOM 646 O O . VAL A 1 79 ? 10.875 -7.635 -16.143 1.00 69.38 79 VAL A O 1
ATOM 649 N N . ASP A 1 80 ? 8.691 -8.043 -15.881 1.00 70.06 80 ASP A N 1
ATOM 650 C CA . ASP A 1 80 ? 8.849 -9.467 -15.533 1.00 70.06 80 ASP A CA 1
ATOM 651 C C . ASP A 1 80 ? 9.444 -10.300 -16.689 1.00 70.06 80 ASP A C 1
ATOM 653 O O . ASP A 1 80 ? 10.007 -11.387 -16.480 1.00 70.06 80 ASP A O 1
ATOM 657 N N . GLN A 1 81 ? 9.347 -9.789 -17.920 1.00 68.50 81 GLN A N 1
ATOM 658 C CA . GLN A 1 81 ? 9.993 -10.353 -19.102 1.00 68.50 81 GLN A CA 1
ATOM 659 C C . GLN A 1 81 ? 11.498 -10.081 -19.166 1.00 68.50 81 GLN A C 1
ATOM 661 O O . GLN A 1 81 ? 12.169 -10.689 -19.994 1.00 68.50 81 GLN A O 1
ATOM 666 N N . VAL A 1 82 ? 12.069 -9.241 -18.305 1.00 69.81 82 VAL A N 1
ATOM 667 C CA . VAL A 1 82 ? 13.514 -8.992 -18.270 1.00 69.81 82 VAL A CA 1
ATOM 668 C C . VAL A 1 82 ? 14.150 -9.848 -17.174 1.00 69.81 82 VAL A C 1
ATOM 670 O O . VAL A 1 82 ? 14.127 -9.501 -15.997 1.00 69.81 82 VAL A O 1
ATOM 673 N N . LYS A 1 83 ? 14.725 -11.002 -17.541 1.00 71.00 83 LYS A N 1
ATOM 674 C CA . LYS A 1 83 ? 15.341 -11.946 -16.580 1.00 71.00 83 LYS A CA 1
ATOM 675 C C . LYS A 1 83 ? 16.853 -12.081 -16.702 1.00 71.00 83 LYS A C 1
ATOM 677 O O . LYS A 1 83 ? 17.492 -12.520 -15.745 1.00 71.00 83 LYS A O 1
ATOM 682 N N . SER A 1 84 ? 17.432 -11.755 -17.851 1.00 65.19 84 SER A N 1
ATOM 683 C CA . SER A 1 84 ? 18.879 -11.603 -18.011 1.00 65.19 84 SER A CA 1
ATOM 684 C C . SER A 1 84 ? 19.205 -10.660 -19.163 1.00 65.19 84 SER A C 1
ATOM 686 O O . SER A 1 84 ? 18.374 -10.428 -20.036 1.00 65.19 84 SER A O 1
ATOM 688 N N . ILE A 1 85 ? 20.423 -10.131 -19.165 1.00 68.88 85 ILE A N 1
ATOM 689 C CA . ILE A 1 85 ? 20.986 -9.350 -20.265 1.00 68.88 85 ILE A CA 1
ATOM 690 C C . ILE A 1 85 ? 22.242 -10.056 -20.778 1.00 68.88 85 ILE A C 1
ATOM 692 O O . ILE A 1 85 ? 23.017 -10.588 -19.983 1.00 68.88 85 ILE A O 1
ATOM 696 N N . THR A 1 86 ? 22.428 -10.086 -22.094 1.00 68.25 86 THR A N 1
ATOM 697 C CA . THR A 1 86 ? 23.651 -10.575 -22.736 1.00 68.25 86 THR A CA 1
ATOM 698 C C . THR A 1 86 ? 24.485 -9.379 -23.147 1.00 68.25 86 THR A C 1
ATOM 700 O O . THR A 1 86 ? 23.998 -8.493 -23.847 1.00 68.25 86 THR A O 1
ATOM 703 N N . VAL A 1 87 ? 25.747 -9.373 -22.739 1.00 66.12 87 VAL A N 1
ATOM 704 C CA . VAL A 1 87 ? 26.703 -8.309 -23.033 1.00 66.12 87 VAL A CA 1
ATOM 705 C C . VAL A 1 87 ? 27.847 -8.898 -23.851 1.00 66.12 87 VAL A C 1
ATOM 707 O O . VAL A 1 87 ? 28.424 -9.912 -23.465 1.00 66.12 87 VAL A O 1
ATOM 710 N N . GLY A 1 88 ? 28.166 -8.264 -24.974 1.00 61.31 88 GLY A N 1
ATOM 711 C CA . GLY A 1 88 ? 29.354 -8.534 -25.774 1.00 61.31 88 GLY A CA 1
ATOM 712 C C . GLY A 1 88 ? 30.491 -7.625 -25.326 1.00 61.31 88 GLY A C 1
ATOM 713 O O . GLY A 1 88 ? 30.276 -6.438 -25.096 1.00 61.31 88 GLY A O 1
ATOM 714 N N . ILE A 1 89 ? 31.691 -8.179 -25.186 1.00 64.06 89 ILE A N 1
ATOM 715 C CA . ILE A 1 89 ? 32.893 -7.437 -24.804 1.00 64.06 89 ILE A CA 1
ATOM 716 C C . ILE A 1 89 ? 33.934 -7.682 -25.893 1.00 64.06 89 ILE A C 1
ATOM 718 O O . ILE A 1 89 ? 34.308 -8.828 -26.134 1.00 64.06 89 ILE A O 1
ATOM 722 N N . ASN A 1 90 ? 34.389 -6.618 -26.547 1.00 57.88 90 ASN A N 1
ATOM 723 C CA . ASN A 1 90 ? 35.514 -6.670 -27.473 1.00 57.88 90 ASN A CA 1
ATOM 724 C C . ASN A 1 90 ? 36.820 -6.548 -26.685 1.00 57.88 90 ASN A C 1
ATOM 726 O O . ASN A 1 90 ? 36.878 -5.823 -25.688 1.00 57.88 90 ASN A O 1
ATOM 730 N N . LEU A 1 91 ? 37.861 -7.243 -27.137 1.00 65.88 91 LEU A N 1
ATOM 731 C CA . LEU A 1 91 ? 39.176 -7.270 -26.500 1.00 65.88 91 LEU A CA 1
ATOM 732 C C . LEU A 1 91 ? 40.245 -6.752 -27.468 1.00 65.88 91 LEU A C 1
ATOM 734 O O . LEU A 1 91 ? 40.167 -7.021 -28.667 1.00 65.88 91 LEU A O 1
ATOM 738 N N . ASP A 1 92 ? 41.263 -6.082 -26.934 1.00 60.09 92 ASP A N 1
ATOM 739 C CA . ASP A 1 92 ? 42.455 -5.693 -27.681 1.00 60.09 92 ASP A CA 1
ATOM 740 C C . ASP A 1 92 ? 43.408 -6.886 -27.915 1.00 60.09 92 ASP A C 1
ATOM 742 O O . ASP A 1 92 ? 43.192 -8.013 -27.455 1.00 60.09 92 ASP A O 1
ATOM 746 N N . ALA A 1 93 ? 44.521 -6.635 -28.611 1.00 75.94 93 ALA A N 1
ATOM 747 C CA . ALA A 1 93 ? 45.541 -7.650 -28.896 1.00 75.94 93 ALA A CA 1
ATOM 748 C C . ALA A 1 93 ? 46.217 -8.243 -27.638 1.00 75.94 93 ALA A C 1
ATOM 750 O O . ALA A 1 93 ? 46.859 -9.288 -27.726 1.00 75.94 93 ALA A O 1
ATOM 751 N N . SER A 1 94 ? 46.082 -7.594 -26.479 1.00 71.06 94 SER A N 1
ATOM 752 C CA . SER A 1 94 ? 46.587 -8.055 -25.180 1.00 71.06 94 SER A CA 1
ATOM 753 C C . SER A 1 94 ? 45.499 -8.717 -24.322 1.00 71.06 94 SER A C 1
ATOM 755 O O . SER A 1 94 ? 45.741 -9.000 -23.149 1.00 71.06 94 SER A O 1
ATOM 757 N N . LEU A 1 95 ? 44.320 -8.993 -24.898 1.00 62.16 95 LEU A N 1
ATOM 758 C CA . LEU A 1 95 ? 43.132 -9.534 -24.228 1.00 62.16 95 LEU A CA 1
ATOM 759 C C . LEU A 1 95 ? 42.566 -8.624 -23.128 1.00 62.16 95 LEU A C 1
ATOM 761 O O . LEU A 1 95 ? 41.800 -9.083 -22.276 1.00 62.16 95 LEU A O 1
ATOM 765 N N . ASN A 1 96 ? 42.905 -7.334 -23.150 1.00 55.75 96 ASN A N 1
ATOM 766 C CA . ASN A 1 96 ? 42.240 -6.363 -22.298 1.00 55.75 96 ASN A CA 1
ATOM 767 C C . ASN A 1 96 ? 40.913 -5.961 -22.942 1.00 55.75 96 ASN A C 1
ATOM 769 O O . ASN A 1 96 ? 40.856 -5.750 -24.152 1.00 55.75 96 ASN A O 1
ATOM 773 N N . PRO A 1 97 ? 39.842 -5.816 -22.156 1.00 55.94 97 PRO A N 1
ATOM 774 C CA . PRO A 1 97 ? 38.585 -5.281 -22.656 1.00 55.94 97 PRO A CA 1
ATOM 775 C C . PRO A 1 97 ? 38.747 -3.881 -23.260 1.00 55.94 97 PRO A C 1
ATOM 777 O O . PRO A 1 97 ? 39.170 -2.951 -22.578 1.00 55.94 97 PRO A O 1
ATOM 780 N N . GLU A 1 98 ? 38.396 -3.750 -24.537 1.00 57.88 98 GLU A N 1
ATOM 781 C CA . GLU A 1 98 ? 38.502 -2.518 -25.327 1.00 57.88 98 GLU A CA 1
ATOM 782 C C . GLU A 1 98 ? 37.153 -1.792 -25.416 1.00 57.88 98 GLU A C 1
ATOM 784 O O . GLU A 1 98 ? 37.079 -0.573 -25.283 1.00 57.88 98 GLU A O 1
ATOM 789 N N . SER A 1 99 ? 36.062 -2.533 -25.626 1.00 48.50 99 SER A N 1
ATOM 790 C CA . SER A 1 99 ? 34.709 -1.972 -25.676 1.00 48.50 99 SER A CA 1
ATOM 791 C C . SER A 1 99 ? 33.660 -3.000 -25.272 1.00 48.50 99 SER A C 1
ATOM 793 O O . SER A 1 99 ? 33.924 -4.199 -25.209 1.00 48.50 99 SER A O 1
ATOM 795 N N . VAL A 1 100 ? 32.461 -2.521 -24.963 1.00 51.75 100 VAL A N 1
ATOM 796 C CA . VAL A 1 100 ? 31.354 -3.332 -24.465 1.00 51.75 100 VAL A CA 1
ATOM 797 C C . VAL A 1 100 ? 30.075 -2.899 -25.170 1.00 51.75 100 VAL A C 1
ATOM 799 O O . VAL A 1 100 ? 29.897 -1.710 -25.412 1.00 51.75 100 VAL A O 1
ATOM 802 N N . ALA A 1 101 ? 29.208 -3.852 -25.506 1.00 49.31 101 ALA A N 1
ATOM 803 C CA . ALA A 1 101 ? 27.908 -3.598 -26.112 1.00 49.31 101 ALA A CA 1
ATOM 804 C C . ALA A 1 101 ? 26.834 -4.516 -25.517 1.00 49.31 101 ALA A C 1
ATOM 806 O O . ALA A 1 101 ? 27.057 -5.717 -25.336 1.00 49.31 101 ALA A O 1
ATOM 807 N N . LEU A 1 102 ? 25.635 -3.986 -25.261 1.00 54.44 102 LEU A N 1
ATOM 808 C CA . LEU A 1 102 ? 24.474 -4.831 -24.972 1.00 54.44 102 LEU A CA 1
ATOM 809 C C . LEU A 1 102 ? 24.061 -5.599 -26.238 1.00 54.44 102 LEU A C 1
ATOM 811 O O . LEU A 1 102 ? 23.720 -5.002 -27.255 1.00 54.44 102 LEU A O 1
ATOM 815 N N . VAL A 1 103 ? 24.054 -6.928 -26.156 1.00 65.88 103 VAL A N 1
ATOM 816 C CA . VAL A 1 103 ? 23.719 -7.823 -27.273 1.00 65.88 103 VAL A CA 1
ATOM 817 C C . VAL A 1 103 ? 22.243 -8.209 -27.246 1.00 65.88 103 VAL A C 1
ATOM 819 O O . VAL A 1 103 ? 21.593 -8.212 -28.288 1.00 65.88 103 VAL A O 1
ATOM 822 N N . SER A 1 104 ? 21.692 -8.531 -26.071 1.00 60.88 104 SER A N 1
ATOM 823 C CA . SER A 1 104 ? 20.270 -8.870 -25.952 1.00 60.88 104 SER A CA 1
ATOM 824 C C . SER A 1 104 ? 19.713 -8.688 -24.541 1.00 60.88 104 SER A C 1
ATOM 826 O O . SER A 1 104 ? 20.435 -8.736 -23.546 1.00 60.88 104 SER A O 1
ATOM 828 N N . VAL A 1 105 ? 18.391 -8.524 -24.464 1.00 64.81 105 VAL A N 1
ATOM 829 C CA . VAL A 1 105 ? 17.600 -8.621 -23.232 1.00 64.81 105 VAL A CA 1
ATOM 830 C C . VAL A 1 105 ? 16.756 -9.887 -23.333 1.00 64.81 105 VAL A C 1
ATOM 832 O O . VAL A 1 105 ? 16.067 -10.094 -24.329 1.00 64.81 105 VAL A O 1
ATOM 835 N N . ASN A 1 106 ? 16.827 -10.755 -22.329 1.00 69.75 106 ASN A N 1
ATOM 836 C CA . ASN A 1 106 ? 16.268 -12.101 -22.392 1.00 69.75 106 ASN A CA 1
ATOM 837 C C . ASN A 1 106 ? 15.222 -12.332 -21.292 1.00 69.75 106 ASN A C 1
ATOM 839 O O . ASN A 1 106 ? 15.404 -11.938 -20.137 1.00 69.75 106 ASN A O 1
ATOM 843 N N . SER A 1 107 ? 14.183 -13.100 -21.626 1.00 73.62 107 SER A N 1
ATOM 844 C CA . SER A 1 107 ? 13.091 -13.494 -20.719 1.00 73.62 107 SER A CA 1
ATOM 845 C C . SER A 1 107 ? 13.349 -14.747 -19.893 1.00 73.62 107 SER A C 1
ATOM 847 O O . SER A 1 107 ? 12.485 -15.214 -19.143 1.00 73.62 107 SER A O 1
ATOM 849 N N . GLN A 1 108 ? 14.569 -15.275 -19.972 1.00 72.88 108 GLN A N 1
ATOM 850 C CA . GLN A 1 108 ? 15.042 -16.405 -19.185 1.00 72.88 108 GLN A CA 1
ATOM 851 C C . GLN A 1 108 ? 16.309 -16.019 -18.417 1.00 72.88 108 GLN A C 1
ATOM 853 O O . GLN A 1 108 ? 17.101 -15.194 -18.873 1.00 72.88 108 GLN A O 1
ATOM 858 N N . LYS A 1 109 ? 16.503 -16.612 -17.233 1.00 73.25 109 LYS A N 1
ATOM 859 C CA . LYS A 1 109 ? 17.763 -16.481 -16.489 1.00 73.25 109 LYS A CA 1
ATOM 860 C C . LYS A 1 109 ? 18.861 -17.238 -17.235 1.00 73.25 109 LYS A C 1
ATOM 862 O O . LYS A 1 109 ? 18.625 -18.370 -17.658 1.00 73.25 109 LYS A O 1
ATOM 867 N N . TYR A 1 110 ? 20.051 -16.652 -17.335 1.00 63.72 110 TYR A N 1
ATOM 868 C CA . TYR A 1 110 ? 21.213 -17.354 -17.872 1.00 63.72 110 TYR A CA 1
ATOM 869 C C . TYR A 1 110 ? 21.536 -18.563 -16.983 1.00 63.72 110 TYR A C 1
ATOM 871 O O . TYR A 1 110 ? 21.735 -18.422 -15.775 1.00 63.72 110 TYR A O 1
ATOM 879 N N . LYS A 1 111 ? 21.554 -19.759 -17.572 1.00 66.44 111 LYS A N 1
ATOM 880 C CA . LYS A 1 111 ? 21.967 -20.997 -16.906 1.00 66.44 111 LYS A CA 1
ATOM 881 C C . LYS A 1 111 ? 23.314 -21.396 -17.494 1.00 66.44 111 LYS A C 1
ATOM 883 O O . LYS A 1 111 ? 23.396 -21.644 -18.692 1.00 66.44 111 LYS A O 1
ATOM 888 N N . SER A 1 112 ? 24.356 -21.445 -16.662 1.00 51.41 112 SER A N 1
ATOM 889 C CA . SER A 1 112 ? 25.650 -21.992 -17.085 1.00 51.41 112 SER A CA 1
ATOM 890 C C . SER A 1 112 ? 25.436 -23.446 -17.513 1.00 51.41 112 SER A C 1
ATOM 892 O O . SER A 1 112 ? 24.838 -24.227 -16.771 1.00 51.41 112 SER A O 1
ATOM 894 N N . GLN A 1 113 ? 25.823 -23.788 -18.740 1.00 52.03 113 GLN A N 1
ATOM 895 C CA . GLN A 1 113 ? 25.680 -25.146 -19.254 1.00 52.03 113 GLN A CA 1
ATOM 896 C C . GLN A 1 113 ? 26.700 -26.048 -18.545 1.00 52.03 113 GLN A C 1
ATOM 898 O O . GLN A 1 113 ? 27.907 -25.887 -18.708 1.00 52.03 113 GLN A O 1
ATOM 903 N N . THR A 1 114 ? 26.229 -27.002 -17.741 1.00 42.94 114 THR A N 1
ATOM 904 C CA . THR A 1 114 ? 27.082 -28.037 -17.143 1.00 42.94 114 THR A CA 1
ATOM 905 C C . THR A 1 114 ? 27.405 -29.087 -18.214 1.00 42.94 114 THR A C 1
ATOM 907 O O . THR A 1 114 ? 26.610 -29.988 -18.473 1.00 42.94 114 THR A O 1
ATOM 910 N N . PHE A 1 115 ? 28.559 -28.953 -18.873 1.00 50.78 115 PHE A N 1
ATOM 911 C CA . PHE A 1 115 ? 29.050 -29.812 -19.964 1.00 50.78 115 PHE A CA 1
ATOM 912 C C . PHE A 1 115 ? 29.439 -31.242 -19.520 1.00 50.78 115 PHE A C 1
ATOM 914 O O . PHE A 1 115 ? 30.601 -31.623 -19.617 1.00 50.78 115 PHE A O 1
ATOM 921 N N . ILE A 1 116 ? 28.505 -32.080 -19.058 1.00 47.22 116 ILE A N 1
ATOM 922 C CA . ILE A 1 116 ? 28.799 -33.524 -18.875 1.00 47.22 116 ILE A CA 1
ATOM 923 C C . ILE A 1 116 ? 28.116 -34.418 -19.927 1.00 47.22 116 ILE A C 1
ATOM 925 O O . ILE A 1 116 ? 28.490 -35.575 -20.068 1.00 47.22 116 ILE A O 1
ATOM 929 N N . SER A 1 117 ? 27.224 -33.908 -20.784 1.00 44.16 117 SER A N 1
ATOM 930 C CA . SER A 1 117 ? 26.584 -34.743 -21.822 1.00 44.16 117 SER A CA 1
ATOM 931 C C . SER A 1 117 ? 27.232 -34.715 -23.215 1.00 44.16 117 SER A C 1
ATOM 933 O O . SER A 1 117 ? 26.748 -35.420 -24.094 1.00 44.16 117 SER A O 1
ATOM 935 N N . SER A 1 118 ? 28.308 -33.946 -23.443 1.00 47.69 118 SER A N 1
ATOM 936 C CA . SER A 1 118 ? 28.855 -33.731 -24.805 1.00 47.69 118 SER A CA 1
ATOM 937 C C . SER A 1 118 ? 30.333 -34.101 -24.990 1.00 47.69 118 SER A C 1
ATOM 939 O O . SER A 1 118 ? 30.862 -33.972 -26.091 1.00 47.69 118 SER A O 1
ATOM 941 N N . VAL A 1 119 ? 31.015 -34.589 -23.948 1.00 46.22 119 VAL A N 1
ATOM 942 C CA . VAL A 1 119 ? 32.457 -34.922 -24.011 1.00 46.22 119 VAL A CA 1
ATOM 943 C C . VAL A 1 119 ? 32.737 -36.161 -24.881 1.00 46.22 119 VAL A C 1
ATOM 945 O O . VAL A 1 119 ? 33.877 -36.423 -25.247 1.00 46.22 119 VAL A O 1
ATOM 948 N N . SER A 1 120 ? 31.705 -36.901 -25.290 1.00 46.03 120 SER A N 1
ATOM 949 C CA . SER A 1 120 ? 31.831 -38.035 -26.208 1.00 46.03 120 SER A CA 1
ATOM 950 C C . SER A 1 120 ? 32.049 -37.643 -27.678 1.00 46.03 120 SER A C 1
ATOM 952 O O . SER A 1 120 ? 32.542 -38.479 -28.425 1.00 46.03 120 SER A O 1
ATOM 954 N N . ASN A 1 121 ? 31.770 -36.398 -28.096 1.00 47.25 121 ASN A N 1
ATOM 955 C CA . ASN A 1 121 ? 31.859 -35.988 -29.514 1.00 47.25 121 ASN A CA 1
ATOM 956 C C . ASN A 1 121 ? 32.963 -34.954 -29.828 1.00 47.25 121 ASN A C 1
ATOM 958 O O . ASN A 1 121 ? 33.091 -34.532 -30.973 1.00 47.25 121 ASN A O 1
ATOM 962 N N . VAL A 1 122 ? 33.773 -34.538 -28.847 1.00 48.44 122 VAL A N 1
ATOM 963 C CA . VAL A 1 122 ? 34.782 -33.463 -29.020 1.00 48.44 122 VAL A CA 1
ATOM 964 C C . VAL A 1 122 ? 36.169 -33.988 -29.427 1.00 48.44 122 VAL A C 1
ATOM 966 O O . VAL A 1 122 ? 37.028 -33.217 -29.843 1.00 48.44 122 VAL A O 1
ATOM 969 N N . PHE A 1 123 ? 36.407 -35.301 -29.395 1.00 47.78 123 PHE A N 1
ATOM 970 C CA . PHE A 1 123 ? 37.726 -35.849 -29.735 1.00 47.78 123 PHE A CA 1
ATOM 971 C C . PHE A 1 123 ? 38.059 -35.876 -31.240 1.00 47.78 123 PHE A C 1
ATOM 973 O O . PHE A 1 123 ? 39.184 -36.236 -31.580 1.00 47.78 123 PHE A O 1
ATOM 980 N N . GLU A 1 124 ? 37.155 -35.465 -32.140 1.00 48.66 124 GLU A N 1
ATOM 981 C CA . GLU A 1 124 ? 37.356 -35.674 -33.586 1.00 48.66 124 GLU A CA 1
ATOM 982 C C . GLU A 1 124 ? 37.611 -34.447 -34.475 1.00 48.66 124 GLU A C 1
ATOM 984 O O . GLU A 1 124 ? 38.013 -34.657 -35.619 1.00 48.66 124 GLU A O 1
ATOM 989 N N . LYS A 1 125 ? 37.502 -33.182 -34.036 1.00 43.56 125 LYS A N 1
ATOM 990 C CA . LYS A 1 125 ? 37.851 -32.048 -34.927 1.00 43.56 125 LYS A CA 1
ATOM 991 C C . LYS A 1 125 ? 38.544 -30.875 -34.236 1.00 43.56 125 LYS A C 1
ATOM 993 O O . LYS A 1 125 ? 38.011 -30.244 -33.333 1.00 43.56 125 LYS A O 1
ATOM 998 N N . LYS A 1 126 ? 39.745 -30.564 -34.739 1.00 46.41 126 LYS A N 1
ATOM 999 C CA . LYS A 1 126 ? 40.495 -29.325 -34.504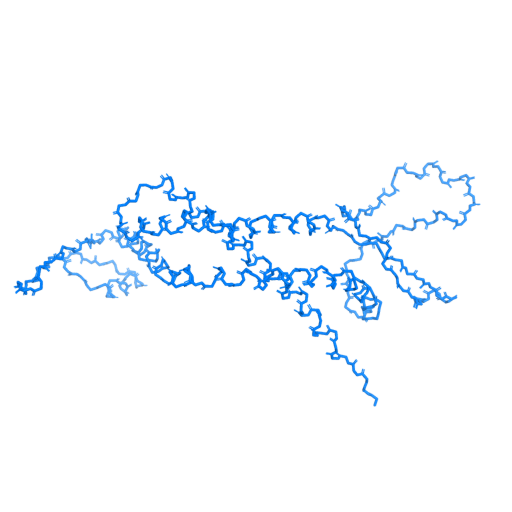 1.00 46.41 126 LYS A CA 1
ATOM 1000 C C . LYS A 1 126 ? 39.876 -28.185 -35.320 1.00 46.41 126 LYS A C 1
ATOM 1002 O O . LYS A 1 126 ? 40.258 -28.008 -36.469 1.00 46.41 126 LYS A O 1
ATOM 1007 N N . GLU A 1 127 ? 39.018 -27.380 -34.709 1.00 42.81 127 GLU A N 1
ATOM 1008 C CA . GLU A 1 127 ? 38.859 -25.963 -35.059 1.00 42.81 127 GLU A CA 1
ATOM 1009 C C . GLU A 1 127 ? 38.713 -25.151 -33.767 1.00 42.81 127 GLU A C 1
ATOM 1011 O O . GLU A 1 127 ? 37.989 -25.525 -32.851 1.00 42.81 127 GLU A O 1
ATOM 1016 N N . PHE A 1 128 ? 39.451 -24.045 -33.671 1.00 40.75 128 PHE A N 1
ATOM 1017 C CA . PHE A 1 128 ? 39.558 -23.206 -32.468 1.00 40.75 128 PHE A CA 1
ATOM 1018 C C . PHE A 1 128 ? 38.325 -22.298 -32.256 1.00 40.75 128 PHE A C 1
ATOM 1020 O O . PHE A 1 128 ? 38.363 -21.396 -31.425 1.00 40.75 128 PHE A O 1
ATOM 1027 N N . GLN A 1 129 ? 37.248 -22.498 -33.027 1.00 41.88 129 GLN A N 1
ATOM 1028 C CA . GLN A 1 129 ? 36.074 -21.615 -33.052 1.00 41.88 129 GLN A CA 1
ATOM 1029 C C . GLN A 1 129 ? 34.983 -22.002 -32.041 1.00 41.88 129 GLN A C 1
ATOM 1031 O O . GLN A 1 129 ? 34.182 -21.146 -31.683 1.00 41.88 129 GLN A O 1
ATOM 1036 N N . ASP A 1 130 ? 35.018 -23.216 -31.483 1.00 39.59 130 ASP A N 1
ATOM 1037 C CA . ASP A 1 130 ? 33.981 -23.711 -30.561 1.00 39.59 130 ASP A CA 1
ATOM 1038 C C . ASP A 1 130 ? 34.466 -23.891 -29.113 1.00 39.59 130 ASP A C 1
ATOM 1040 O O . ASP A 1 130 ? 33.940 -24.712 -28.357 1.00 39.59 130 ASP A O 1
ATOM 1044 N N . LEU A 1 131 ? 35.463 -23.115 -28.671 1.00 42.25 131 LEU A N 1
ATOM 1045 C CA . LEU A 1 131 ? 35.865 -23.119 -27.261 1.00 42.25 131 LEU A CA 1
ATOM 1046 C C . LEU A 1 131 ? 34.890 -22.278 -26.414 1.00 42.25 131 LEU A C 1
ATOM 1048 O O . LEU A 1 131 ? 35.222 -21.212 -25.898 1.00 42.25 131 LEU A O 1
ATOM 1052 N N . LEU A 1 132 ? 33.664 -22.779 -26.242 1.00 41.28 132 LEU A N 1
ATOM 1053 C CA . LEU A 1 132 ? 32.772 -22.343 -25.169 1.00 41.28 132 LEU A CA 1
ATOM 1054 C C . LEU A 1 132 ? 33.399 -22.766 -23.835 1.00 41.28 132 LEU A C 1
ATOM 1056 O O . LEU A 1 132 ? 33.142 -23.847 -23.308 1.00 41.28 132 LEU A O 1
ATOM 1060 N N . LEU A 1 133 ? 34.275 -21.918 -23.296 1.00 43.09 133 LEU A N 1
ATOM 1061 C CA . LEU A 1 133 ? 34.806 -22.090 -21.950 1.00 43.09 133 LEU A CA 1
ATOM 1062 C C . LEU A 1 133 ? 33.627 -22.084 -20.959 1.00 43.09 133 LEU A C 1
ATOM 1064 O O . LEU A 1 133 ? 32.762 -21.207 -21.052 1.00 43.09 133 LEU A O 1
ATOM 1068 N N . PRO A 1 134 ? 33.568 -23.017 -19.991 1.00 41.78 134 PRO A N 1
ATOM 1069 C CA . PRO A 1 134 ? 32.555 -22.978 -18.948 1.00 41.78 134 PRO A CA 1
ATOM 1070 C C . PRO A 1 134 ? 32.686 -21.655 -18.189 1.00 41.78 134 PRO A C 1
ATOM 1072 O O . PRO A 1 134 ? 33.643 -21.441 -17.443 1.00 41.78 134 PRO A O 1
ATOM 1075 N N . ALA A 1 135 ? 31.723 -20.750 -18.382 1.00 40.03 135 ALA A N 1
ATOM 1076 C CA . ALA A 1 135 ? 31.627 -19.530 -17.598 1.00 40.03 135 ALA A CA 1
ATOM 1077 C C . ALA A 1 135 ? 31.363 -19.933 -16.142 1.00 40.03 135 ALA A C 1
ATOM 1079 O O . ALA A 1 135 ? 30.236 -20.258 -15.750 1.00 40.03 135 ALA A O 1
ATOM 1080 N N . LYS A 1 136 ? 32.429 -19.964 -15.337 1.00 36.69 136 LYS A N 1
ATOM 1081 C CA . LYS A 1 136 ? 32.331 -20.085 -13.886 1.00 36.69 136 LYS A CA 1
ATOM 1082 C C . LYS A 1 136 ? 31.553 -18.856 -13.412 1.00 36.69 136 LYS A C 1
ATOM 1084 O O . LYS A 1 136 ? 31.983 -17.726 -13.638 1.00 36.69 136 LYS A O 1
ATOM 1089 N N . LEU A 1 137 ? 30.378 -19.069 -12.823 1.00 32.28 137 LEU A N 1
ATOM 1090 C CA . LEU A 1 137 ? 29.608 -18.002 -12.186 1.00 32.28 137 LEU A CA 1
ATOM 1091 C C . LEU A 1 137 ? 30.457 -17.450 -11.037 1.00 32.28 137 LEU A C 1
ATOM 1093 O O . LEU A 1 137 ? 30.650 -18.122 -10.026 1.00 32.28 137 LEU A O 1
ATOM 1097 N N . HIS A 1 138 ? 31.011 -16.256 -11.217 1.00 40.25 138 HIS A N 1
ATOM 1098 C CA . HIS A 1 138 ? 31.737 -15.566 -10.160 1.00 40.25 138 HIS A CA 1
ATOM 1099 C C . HIS A 1 138 ? 30.716 -14.842 -9.271 1.00 40.25 138 HIS A C 1
ATOM 1101 O O . HIS A 1 138 ? 30.012 -13.951 -9.741 1.00 40.25 138 HIS A O 1
ATOM 1107 N N . GLN A 1 139 ? 30.641 -15.200 -7.985 1.00 43.06 139 GLN A N 1
ATOM 1108 C CA . GLN A 1 139 ? 30.203 -14.253 -6.955 1.00 43.06 139 GLN A CA 1
ATOM 1109 C C . GLN A 1 139 ? 31.352 -13.257 -6.781 1.00 43.06 139 GLN A C 1
ATOM 1111 O O . GLN A 1 139 ? 32.462 -13.647 -6.424 1.00 43.06 139 GLN A O 1
ATOM 1116 N N . MET A 1 140 ? 31.125 -12.006 -7.172 1.00 40.47 140 MET A N 1
ATOM 1117 C CA . MET A 1 140 ? 32.208 -11.042 -7.360 1.00 40.47 140 MET A CA 1
ATOM 1118 C C . MET A 1 140 ? 32.730 -10.442 -6.049 1.00 40.47 140 MET A C 1
ATOM 1120 O O . MET A 1 140 ? 31.949 -10.103 -5.162 1.00 40.47 140 MET A O 1
ATOM 1124 N N . SER A 1 141 ? 34.055 -10.262 -5.980 1.00 44.28 141 SER A N 1
ATOM 1125 C CA . SER A 1 141 ? 34.774 -9.430 -5.006 1.00 44.28 141 SER A CA 1
ATOM 1126 C C . SER A 1 141 ? 35.087 -8.034 -5.581 1.00 44.28 141 SER A C 1
ATOM 1128 O O . SER A 1 141 ? 35.110 -7.850 -6.798 1.00 44.28 141 SER A O 1
ATOM 1130 N N . GLN A 1 142 ? 35.289 -7.055 -4.689 1.00 50.12 142 GLN A N 1
ATOM 1131 C CA . GLN A 1 142 ? 35.046 -5.617 -4.908 1.00 50.12 142 GLN A CA 1
ATOM 1132 C C . GLN A 1 142 ? 36.035 -4.840 -5.813 1.00 50.12 142 GLN A C 1
ATOM 1134 O O . GLN A 1 142 ? 35.642 -3.845 -6.402 1.00 50.12 142 GLN A O 1
ATOM 1139 N N . ASP A 1 143 ? 37.286 -5.266 -6.009 1.00 47.78 143 ASP A N 1
ATOM 1140 C CA . ASP A 1 143 ? 38.339 -4.289 -6.382 1.00 47.78 143 ASP A CA 1
ATOM 1141 C C . ASP A 1 143 ? 38.708 -4.146 -7.879 1.00 47.78 143 ASP A C 1
ATOM 1143 O O . ASP A 1 143 ? 39.575 -3.347 -8.224 1.00 47.78 143 ASP A O 1
ATOM 1147 N N . ARG A 1 144 ? 38.088 -4.885 -8.813 1.00 47.53 144 ARG A N 1
ATOM 1148 C CA . ARG A 1 144 ? 38.313 -4.716 -10.280 1.00 47.53 144 ARG A CA 1
ATOM 1149 C C . ARG A 1 144 ? 37.035 -4.370 -11.059 1.00 47.53 144 ARG A C 1
ATOM 1151 O O . ARG A 1 144 ? 36.930 -4.643 -12.252 1.00 47.53 144 ARG A O 1
ATOM 1158 N N . GLN A 1 145 ? 36.057 -3.807 -10.352 1.00 51.50 145 GLN A N 1
ATOM 1159 C CA . GLN A 1 145 ? 34.668 -3.630 -10.777 1.00 51.50 145 GLN A CA 1
ATOM 1160 C C . GLN A 1 145 ? 34.427 -2.410 -11.688 1.00 51.50 145 GLN A C 1
ATOM 1162 O O . GLN A 1 145 ? 33.550 -2.457 -12.547 1.00 51.50 145 GLN A O 1
ATOM 1167 N N . ASP A 1 146 ? 35.204 -1.336 -11.577 1.00 53.62 146 ASP A N 1
ATOM 1168 C CA . ASP A 1 146 ? 34.604 -0.019 -11.830 1.00 53.62 146 ASP A CA 1
ATOM 1169 C C . ASP A 1 146 ? 34.483 0.430 -13.293 1.00 53.62 146 ASP A C 1
ATOM 1171 O O . ASP A 1 146 ? 33.572 1.190 -13.599 1.00 53.62 146 ASP A O 1
ATOM 1175 N N . HIS A 1 147 ? 35.336 -0.010 -14.226 1.00 52.44 147 HIS A N 1
ATOM 1176 C CA . HIS A 1 147 ? 35.320 0.568 -15.586 1.00 52.44 147 HIS A CA 1
ATOM 1177 C C . HIS A 1 147 ? 34.442 -0.195 -16.589 1.00 52.44 147 HIS A C 1
ATOM 1179 O O . HIS A 1 147 ? 33.738 0.414 -17.389 1.00 52.44 147 HIS A O 1
ATOM 1185 N N . LEU A 1 148 ? 34.432 -1.529 -16.537 1.00 46.59 148 LEU A N 1
ATOM 1186 C CA . LEU A 1 148 ? 33.654 -2.345 -17.480 1.00 46.59 148 LEU A CA 1
ATOM 1187 C C . LEU A 1 148 ? 32.208 -2.513 -17.051 1.00 46.59 148 LEU A C 1
ATOM 1189 O O . LEU A 1 148 ? 31.322 -2.481 -17.901 1.00 46.59 148 LEU A O 1
ATOM 1193 N N . LEU A 1 149 ? 31.955 -2.618 -15.744 1.00 54.75 149 LEU A N 1
ATOM 1194 C CA . LEU A 1 149 ? 30.590 -2.539 -15.242 1.00 54.75 149 LEU A CA 1
ATOM 1195 C C . LEU A 1 149 ? 29.986 -1.184 -15.596 1.00 54.75 149 LEU A C 1
ATOM 1197 O O . LEU A 1 149 ? 28.847 -1.151 -16.028 1.00 54.75 149 LEU A O 1
ATOM 1201 N N . TYR A 1 150 ? 30.749 -0.092 -15.511 1.00 54.16 150 TYR A N 1
ATOM 1202 C CA . TYR A 1 150 ? 30.264 1.240 -15.861 1.00 54.16 150 TYR A CA 1
ATOM 1203 C C . TYR A 1 150 ? 29.801 1.372 -17.323 1.00 54.16 150 TYR A C 1
ATOM 1205 O O . TYR A 1 150 ? 28.727 1.914 -17.570 1.00 54.16 150 TYR A O 1
ATOM 1213 N N . VAL A 1 151 ? 30.541 0.832 -18.297 1.00 50.41 151 VAL A N 1
ATOM 1214 C CA . VAL A 1 151 ? 30.117 0.865 -19.713 1.00 50.41 151 VAL A CA 1
ATOM 1215 C C . VAL A 1 151 ? 28.898 -0.037 -19.956 1.00 50.41 151 VAL A C 1
ATOM 1217 O O . VAL A 1 151 ? 27.975 0.362 -20.665 1.00 50.41 151 VAL A O 1
ATOM 1220 N N . VAL A 1 152 ? 28.830 -1.209 -19.305 1.00 53.34 152 VAL A N 1
ATOM 1221 C CA . VAL A 1 152 ? 27.606 -2.038 -19.295 1.00 53.34 152 VAL A CA 1
ATOM 1222 C C . VAL A 1 152 ? 26.431 -1.267 -18.700 1.00 53.34 152 VAL A C 1
ATOM 1224 O O . VAL A 1 152 ? 25.338 -1.294 -19.264 1.00 53.34 152 VAL A O 1
ATOM 1227 N N . TYR A 1 153 ? 26.650 -0.574 -17.581 1.00 55.44 153 TYR A N 1
ATOM 1228 C CA . TYR A 1 153 ? 25.641 0.245 -16.925 1.00 55.44 153 TYR A CA 1
ATOM 1229 C C . TYR A 1 153 ? 25.138 1.329 -17.874 1.00 55.44 153 TYR A C 1
ATOM 1231 O O . TYR A 1 153 ? 23.928 1.419 -18.033 1.00 55.44 153 TYR A O 1
ATOM 1239 N N . GLN A 1 154 ? 26.013 2.058 -18.576 1.00 54.50 154 GLN A N 1
ATOM 1240 C CA . GLN A 1 154 ? 25.620 3.099 -19.538 1.00 54.50 154 GLN A CA 1
ATOM 1241 C C . GLN A 1 154 ? 24.772 2.574 -20.708 1.00 54.50 154 GLN A C 1
ATOM 1243 O O . GLN A 1 154 ? 23.803 3.222 -21.117 1.00 54.50 154 GLN A O 1
ATOM 1248 N N . ASP A 1 155 ? 25.110 1.408 -21.257 1.00 53.34 155 ASP A N 1
ATOM 1249 C CA . ASP A 1 155 ? 24.348 0.821 -22.362 1.00 53.34 155 ASP A CA 1
ATOM 1250 C C . ASP A 1 155 ? 22.996 0.283 -21.898 1.00 53.34 155 ASP A C 1
ATOM 1252 O O . ASP A 1 155 ? 21.977 0.539 -22.542 1.00 53.34 155 ASP A O 1
ATOM 1256 N N . VAL A 1 156 ? 22.951 -0.385 -20.741 1.00 54.41 156 VAL A N 1
ATOM 1257 C CA . VAL A 1 156 ? 21.688 -0.750 -20.084 1.00 54.41 156 VAL A CA 1
ATOM 1258 C C . VAL A 1 156 ? 20.858 0.507 -19.825 1.00 54.41 156 VAL A C 1
ATOM 1260 O O . VAL A 1 156 ? 19.667 0.536 -20.129 1.00 54.41 156 VAL A O 1
ATOM 1263 N N . GLU A 1 157 ? 21.479 1.589 -19.365 1.00 54.97 157 GLU A N 1
ATOM 1264 C CA . GLU A 1 157 ? 20.823 2.870 -19.124 1.00 54.97 157 GLU A CA 1
ATOM 1265 C C . GLU A 1 157 ? 20.178 3.442 -20.390 1.00 54.97 157 GLU A C 1
ATOM 1267 O O . GLU A 1 157 ? 19.075 3.980 -20.329 1.00 54.97 157 GLU A O 1
ATOM 1272 N N . ARG A 1 158 ? 20.805 3.293 -21.563 1.00 54.56 158 ARG A N 1
ATOM 1273 C CA . ARG A 1 158 ? 20.241 3.757 -22.842 1.00 54.56 158 ARG A CA 1
ATOM 1274 C C . ARG A 1 158 ? 18.938 3.036 -23.204 1.00 54.56 158 ARG A C 1
ATOM 1276 O O . ARG A 1 158 ? 18.054 3.664 -23.785 1.00 54.56 158 ARG A O 1
ATOM 1283 N N . TYR A 1 159 ? 18.790 1.768 -22.820 1.00 55.16 159 TYR A N 1
ATOM 1284 C CA . TYR A 1 159 ? 17.546 1.003 -22.979 1.00 55.16 159 TYR A CA 1
ATOM 1285 C C . TYR A 1 159 ? 16.535 1.268 -21.858 1.00 55.16 159 TYR A C 1
ATOM 1287 O O . TYR A 1 159 ? 15.327 1.268 -22.099 1.00 55.16 159 TYR A O 1
ATOM 1295 N N . VAL A 1 160 ? 17.007 1.554 -20.644 1.00 54.28 160 VAL A N 1
ATOM 1296 C CA . VAL A 1 160 ? 16.141 1.867 -19.503 1.00 54.28 160 VAL A CA 1
ATOM 1297 C C . VAL A 1 160 ? 15.615 3.310 -19.570 1.00 54.28 160 VAL A C 1
ATOM 1299 O O . VAL A 1 160 ? 14.502 3.560 -19.125 1.00 54.28 160 VAL A O 1
ATOM 1302 N N . LYS A 1 161 ? 16.324 4.269 -20.184 1.00 58.56 161 LYS A N 1
ATOM 1303 C CA . LYS A 1 161 ? 15.899 5.683 -20.296 1.00 58.56 161 LYS A CA 1
ATOM 1304 C C . LYS A 1 161 ? 14.536 5.871 -20.991 1.00 58.56 161 LYS A C 1
ATOM 1306 O O . LYS A 1 161 ? 13.710 6.604 -20.448 1.00 58.56 161 LYS A O 1
ATOM 1311 N N . PRO A 1 162 ? 14.237 5.241 -22.144 1.00 57.38 162 PRO A N 1
ATOM 1312 C CA . PRO A 1 162 ? 12.902 5.285 -22.751 1.00 57.38 162 PRO A CA 1
ATOM 1313 C C . PRO A 1 162 ? 11.810 4.679 -21.858 1.00 57.38 162 PRO A C 1
ATOM 1315 O O . PRO A 1 162 ? 10.720 5.245 -21.741 1.00 57.38 162 PRO A O 1
ATOM 1318 N N . LEU A 1 163 ? 12.120 3.570 -21.177 1.00 58.47 163 LEU A N 1
ATOM 1319 C CA . LEU A 1 163 ? 11.219 2.917 -20.224 1.00 58.47 163 LEU A CA 1
ATOM 1320 C C . LEU A 1 163 ? 10.930 3.835 -19.023 1.00 58.47 163 LEU A C 1
ATOM 1322 O O . LEU A 1 163 ? 9.785 4.012 -18.620 1.00 58.47 163 LEU A O 1
ATOM 1326 N N . ALA A 1 164 ? 11.970 4.491 -18.513 1.00 59.03 164 ALA A N 1
ATOM 1327 C CA . ALA A 1 164 ? 11.929 5.436 -17.409 1.00 59.03 164 ALA A CA 1
ATOM 1328 C C . ALA A 1 164 ? 11.150 6.712 -17.748 1.00 59.03 164 ALA A C 1
ATOM 1330 O O . ALA A 1 164 ? 10.402 7.206 -16.910 1.00 59.03 164 ALA A O 1
ATOM 1331 N N . ARG A 1 165 ? 11.274 7.229 -18.977 1.00 63.03 165 ARG A N 1
ATOM 1332 C CA . ARG A 1 165 ? 10.470 8.366 -19.459 1.00 63.03 165 ARG A CA 1
ATOM 1333 C C . ARG A 1 165 ? 8.992 8.002 -19.546 1.00 63.03 165 ARG A C 1
ATOM 1335 O O . ARG A 1 165 ? 8.169 8.695 -18.961 1.00 63.03 165 ARG A O 1
ATOM 1342 N N . THR A 1 166 ? 8.677 6.866 -20.169 1.00 62.47 166 THR A N 1
ATOM 1343 C CA . THR A 1 166 ? 7.301 6.346 -20.261 1.00 62.47 166 THR A CA 1
ATOM 1344 C C . THR A 1 166 ? 6.687 6.151 -18.874 1.00 62.47 166 THR A C 1
ATOM 1346 O O . THR A 1 166 ? 5.539 6.528 -18.627 1.00 62.47 166 THR A O 1
ATOM 1349 N N . LEU A 1 167 ? 7.477 5.610 -17.943 1.00 65.94 167 LEU A N 1
ATOM 1350 C CA . LEU A 1 167 ? 7.088 5.431 -16.555 1.00 65.94 167 LEU A CA 1
ATOM 1351 C C . LEU A 1 167 ? 6.891 6.775 -15.838 1.00 65.94 167 LEU A C 1
ATOM 1353 O O . LEU A 1 167 ? 5.868 6.952 -15.192 1.00 65.94 167 LEU A O 1
ATOM 1357 N N . SER A 1 168 ? 7.804 7.738 -15.976 1.00 65.00 168 SER A N 1
ATOM 1358 C CA . SER A 1 168 ? 7.686 9.069 -15.363 1.00 65.00 168 SER A CA 1
ATOM 1359 C C . SER A 1 168 ? 6.455 9.829 -15.866 1.00 65.00 168 SER A C 1
ATOM 1361 O O . SER A 1 168 ? 5.712 10.394 -15.065 1.00 65.00 168 SER A O 1
ATOM 1363 N N . ASP A 1 169 ? 6.209 9.813 -17.177 1.00 67.56 169 ASP A N 1
ATOM 1364 C CA . ASP A 1 169 ? 5.070 10.500 -17.796 1.00 67.56 169 ASP A CA 1
ATOM 1365 C C . ASP A 1 169 ? 3.737 9.886 -17.360 1.00 67.56 169 ASP A C 1
ATOM 1367 O O . ASP A 1 169 ? 2.752 10.599 -17.160 1.00 67.56 169 ASP A O 1
ATOM 1371 N N . SER A 1 170 ? 3.715 8.567 -17.166 1.00 65.44 170 SER A N 1
ATOM 1372 C CA . SER A 1 170 ? 2.547 7.845 -16.661 1.00 65.44 170 SER A CA 1
ATOM 1373 C C . SER A 1 170 ? 2.363 8.053 -15.155 1.00 65.44 170 SER A C 1
ATOM 1375 O O . SER A 1 170 ? 1.257 8.344 -14.710 1.00 65.44 170 SER A O 1
ATOM 1377 N N . LEU A 1 171 ? 3.441 8.002 -14.364 1.00 66.75 171 LEU A N 1
ATOM 1378 C CA . LEU A 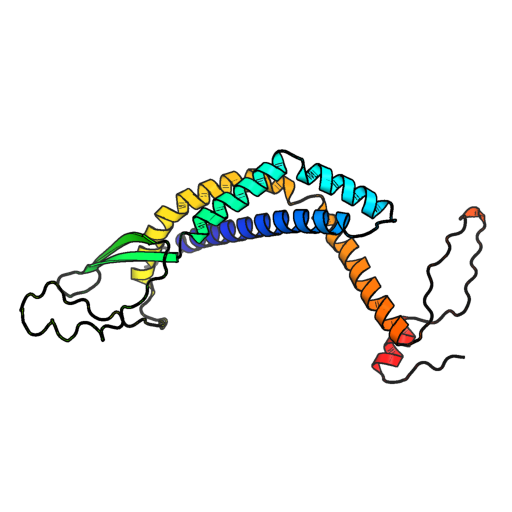1 171 ? 3.431 8.247 -12.916 1.00 66.75 171 LEU A CA 1
ATOM 1379 C C . LEU A 1 171 ? 2.857 9.624 -12.576 1.00 66.75 171 LEU A C 1
ATOM 1381 O O . LEU A 1 171 ? 2.031 9.732 -11.672 1.00 66.75 171 LEU A O 1
ATOM 1385 N N . ASN A 1 172 ? 3.242 10.656 -13.331 1.00 65.69 172 ASN A N 1
ATOM 1386 C CA . ASN A 1 172 ? 2.749 12.021 -13.144 1.00 65.69 172 ASN A CA 1
ATOM 1387 C C . ASN A 1 172 ? 1.234 12.161 -13.371 1.00 65.69 172 ASN A C 1
ATOM 1389 O O . ASN A 1 172 ? 0.622 13.081 -12.836 1.00 65.69 172 ASN A O 1
ATOM 1393 N N . ARG A 1 173 ? 0.610 11.253 -14.134 1.00 68.62 173 ARG A N 1
ATOM 1394 C CA . ARG A 1 173 ? -0.852 11.225 -14.319 1.00 68.62 173 ARG A CA 1
ATOM 1395 C C . ARG A 1 173 ? -1.577 10.590 -13.133 1.00 68.62 173 ARG A C 1
ATOM 1397 O O . ARG A 1 173 ? -2.742 10.896 -12.903 1.00 68.62 173 ARG A O 1
ATOM 1404 N N . PHE A 1 174 ? -0.898 9.725 -12.379 1.00 66.88 174 PHE A N 1
ATOM 1405 C CA . PHE A 1 174 ? -1.500 8.921 -11.314 1.00 66.88 174 PHE A CA 1
ATOM 1406 C C . PHE A 1 174 ? -1.149 9.397 -9.893 1.00 66.88 174 PHE A C 1
ATOM 1408 O O . PHE A 1 174 ? -1.811 9.004 -8.934 1.00 66.88 174 PHE A O 1
ATOM 1415 N N . THR A 1 175 ? -0.173 10.293 -9.725 1.00 60.94 175 THR A N 1
ATOM 1416 C CA . THR A 1 175 ? 0.216 10.876 -8.423 1.00 60.94 175 THR A CA 1
ATOM 1417 C C . THR A 1 175 ? -0.935 11.570 -7.693 1.00 60.94 175 THR A C 1
ATOM 1419 O O . THR A 1 175 ? -0.984 11.520 -6.463 1.00 60.94 175 THR A O 1
ATOM 1422 N N . SER A 1 176 ? -1.889 12.154 -8.426 1.00 57.62 176 SER A N 1
ATOM 1423 C CA . SER A 1 176 ? -3.097 12.763 -7.846 1.00 57.62 176 SER A CA 1
ATOM 1424 C C . SER A 1 176 ? -4.080 11.750 -7.240 1.00 57.62 176 SER A C 1
ATOM 1426 O O . SER A 1 176 ? -4.903 12.134 -6.414 1.00 57.62 176 SER A O 1
ATOM 1428 N N . ILE A 1 177 ? -4.032 10.479 -7.648 1.00 62.66 177 ILE A N 1
ATOM 1429 C CA . ILE A 1 177 ? -4.937 9.424 -7.156 1.00 62.66 177 ILE A CA 1
ATOM 1430 C C . ILE A 1 177 ? -4.434 8.890 -5.815 1.00 62.66 177 ILE A C 1
ATOM 1432 O O . ILE A 1 177 ? -5.206 8.669 -4.885 1.00 62.66 177 ILE A O 1
ATOM 1436 N N . CYS A 1 178 ? -3.119 8.695 -5.708 1.00 57.12 178 CYS A N 1
ATOM 1437 C CA . CYS A 1 178 ? -2.513 7.998 -4.577 1.00 57.12 178 CYS A CA 1
ATOM 1438 C C . CYS A 1 178 ? -2.458 8.812 -3.284 1.00 57.12 178 CYS A C 1
ATOM 1440 O O . CYS A 1 178 ? -2.158 8.250 -2.237 1.00 57.12 178 CYS A O 1
ATOM 1442 N N . THR A 1 179 ? -2.698 10.120 -3.328 1.00 56.84 179 THR A N 1
ATOM 1443 C CA . THR A 1 179 ? -2.245 11.006 -2.251 1.00 56.84 179 THR A CA 1
ATOM 1444 C C . THR A 1 179 ? -3.304 11.341 -1.206 1.00 56.84 179 THR A C 1
ATOM 1446 O O . THR A 1 179 ? -2.934 11.521 -0.047 1.00 56.84 179 THR A O 1
ATOM 1449 N N . ASN A 1 180 ? -4.601 11.352 -1.532 1.00 61.72 180 ASN A N 1
ATOM 1450 C CA . ASN A 1 180 ? -5.500 12.220 -0.759 1.00 61.72 180 ASN A CA 1
ATOM 1451 C C . ASN A 1 180 ? -6.613 11.571 0.066 1.00 61.72 180 ASN A C 1
ATOM 1453 O O . ASN A 1 180 ? -7.147 12.266 0.913 1.00 61.72 180 ASN A O 1
ATOM 1457 N N . THR A 1 181 ? -6.987 10.302 -0.107 1.00 62.94 181 THR A N 1
ATOM 1458 C CA . THR A 1 181 ? -8.114 9.745 0.688 1.00 62.94 181 THR A CA 1
ATOM 1459 C C . THR A 1 181 ? -7.645 8.734 1.724 1.00 62.94 181 THR A C 1
ATOM 1461 O O . THR A 1 181 ? -7.925 8.883 2.909 1.00 62.94 181 THR A O 1
ATOM 1464 N N . LEU A 1 182 ? -6.865 7.732 1.309 1.00 71.62 182 LEU A N 1
ATOM 1465 C CA . LEU A 1 182 ? -6.363 6.710 2.230 1.00 71.62 182 LEU A CA 1
ATOM 1466 C C . LEU A 1 182 ? -5.311 7.252 3.196 1.00 71.62 182 LEU A C 1
ATOM 1468 O O . LEU A 1 182 ? -5.306 6.861 4.357 1.00 71.62 182 LEU A O 1
ATOM 1472 N N . THR A 1 183 ? -4.439 8.153 2.743 1.00 77.12 183 THR A N 1
ATOM 1473 C CA . THR A 1 183 ? -3.317 8.650 3.551 1.00 77.12 183 THR A CA 1
ATOM 1474 C C . THR A 1 183 ? -3.783 9.296 4.855 1.00 77.12 183 THR A C 1
ATOM 1476 O O . THR A 1 183 ? -3.178 9.060 5.897 1.00 77.12 183 THR A O 1
ATOM 1479 N N . TYR A 1 184 ? -4.887 10.052 4.822 1.00 80.12 184 TYR A N 1
ATOM 1480 C CA . TYR A 1 184 ? -5.467 10.655 6.026 1.00 80.12 184 TYR A CA 1
ATOM 1481 C C . TYR A 1 184 ? -6.154 9.638 6.938 1.00 80.12 184 TYR A C 1
ATOM 1483 O O . TYR A 1 184 ? -6.183 9.838 8.145 1.00 80.12 184 TYR A O 1
ATOM 1491 N N . LEU A 1 185 ? -6.657 8.535 6.382 1.00 84.81 185 LEU A N 1
ATOM 1492 C CA . LEU A 1 185 ? -7.323 7.483 7.150 1.00 84.81 185 LEU A CA 1
ATOM 1493 C C . LEU A 1 185 ? -6.340 6.515 7.814 1.00 84.81 185 LEU A C 1
ATOM 1495 O O . LEU A 1 185 ? -6.714 5.849 8.774 1.00 84.81 185 LEU A O 1
ATOM 1499 N N . ILE A 1 186 ? -5.093 6.415 7.340 1.00 86.06 186 ILE A N 1
ATOM 1500 C CA . ILE A 1 186 ? -4.101 5.479 7.895 1.00 86.06 186 ILE A CA 1
ATOM 1501 C C . ILE A 1 186 ? -3.930 5.646 9.417 1.00 86.06 186 ILE A C 1
ATOM 1503 O O . ILE A 1 186 ? -4.021 4.633 10.113 1.00 86.06 186 ILE A O 1
ATOM 1507 N N . PRO A 1 187 ? -3.712 6.858 9.968 1.00 89.56 187 PRO A N 1
ATOM 1508 C CA . PRO A 1 187 ? -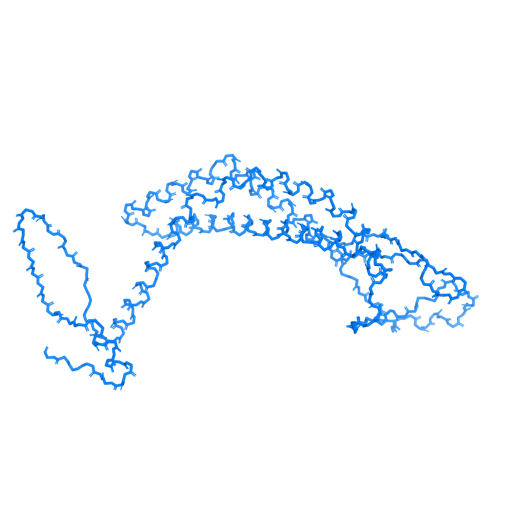3.580 7.032 11.414 1.00 89.56 187 PRO A CA 1
ATOM 1509 C C . PRO A 1 187 ? -4.833 6.602 12.184 1.00 89.56 187 PRO A C 1
ATOM 1511 O O . PRO A 1 187 ? -4.717 5.984 13.239 1.00 89.56 187 PRO A O 1
ATOM 1514 N N . GLU A 1 188 ? -6.022 6.884 11.645 1.00 89.00 188 GLU A N 1
ATOM 1515 C CA . GLU A 1 188 ? -7.299 6.510 12.262 1.00 89.00 188 GLU A CA 1
ATOM 1516 C C . GLU A 1 188 ? -7.487 4.988 12.275 1.00 89.00 188 GLU A C 1
ATOM 1518 O O . GLU A 1 188 ? -7.791 4.400 13.311 1.00 89.00 188 GLU A O 1
ATOM 1523 N N . LEU A 1 189 ? -7.236 4.322 11.145 1.00 88.12 189 LEU A N 1
ATOM 1524 C CA . LEU A 1 189 ? -7.292 2.864 11.047 1.00 88.12 189 LEU A CA 1
ATOM 1525 C C . LEU A 1 189 ? -6.270 2.206 11.976 1.00 88.12 189 LEU A C 1
ATOM 1527 O O . LEU A 1 189 ? -6.603 1.241 12.663 1.00 88.12 189 LEU A O 1
ATOM 1531 N N . LEU A 1 190 ? -5.049 2.743 12.042 1.00 91.69 190 LEU A N 1
ATOM 1532 C CA . LEU A 1 190 ? -4.017 2.246 12.946 1.00 91.69 190 LEU A CA 1
ATOM 1533 C C . LEU A 1 190 ? -4.459 2.369 14.406 1.00 91.69 190 LEU A C 1
ATOM 1535 O O . LEU A 1 190 ? -4.289 1.419 15.166 1.00 91.69 190 LEU A O 1
ATOM 1539 N N . PHE A 1 191 ? -5.059 3.498 14.788 1.00 92.75 191 PHE A N 1
ATOM 1540 C CA . PHE A 1 191 ? -5.612 3.685 16.127 1.00 92.75 191 PHE A CA 1
ATOM 1541 C C . PHE A 1 191 ? -6.645 2.603 16.465 1.00 92.75 191 PHE A C 1
ATOM 1543 O O . PHE A 1 191 ? -6.530 1.963 17.509 1.00 92.75 191 PHE A O 1
ATOM 1550 N N . TYR A 1 192 ? -7.604 2.338 15.574 1.00 90.38 192 TYR A N 1
ATOM 1551 C CA . TYR A 1 192 ? -8.620 1.309 15.812 1.00 90.38 192 TYR A CA 1
ATOM 1552 C C . TYR A 1 192 ? -8.043 -0.106 15.871 1.00 90.38 192 TYR A C 1
ATOM 1554 O O . TYR A 1 192 ? -8.459 -0.886 16.724 1.00 90.38 192 TYR A O 1
ATOM 1562 N N . VAL A 1 193 ? -7.076 -0.438 15.011 1.00 91.94 193 VAL A N 1
ATOM 1563 C CA . VAL A 1 193 ? -6.399 -1.745 15.044 1.00 91.94 193 VAL A CA 1
ATOM 1564 C C . VAL A 1 193 ? -5.667 -1.930 16.371 1.00 91.94 193 VAL A C 1
ATOM 1566 O O . VAL A 1 193 ? -5.877 -2.936 17.044 1.00 91.94 193 VAL A O 1
ATOM 1569 N N . ARG A 1 194 ? -4.880 -0.936 16.801 1.00 93.69 194 ARG A N 1
ATOM 1570 C CA . ARG A 1 194 ? -4.170 -0.991 18.088 1.00 93.69 194 ARG A CA 1
ATOM 1571 C C . ARG A 1 194 ? -5.119 -1.051 19.272 1.00 93.69 194 ARG A C 1
ATOM 1573 O O . ARG A 1 194 ? -4.870 -1.791 20.215 1.00 93.69 194 ARG A O 1
ATOM 1580 N N . PHE A 1 195 ? -6.222 -0.311 19.223 1.00 91.12 195 PHE A N 1
ATOM 1581 C CA . PHE A 1 195 ? -7.229 -0.368 20.273 1.00 91.12 195 PHE A CA 1
ATOM 1582 C C . PHE A 1 195 ? -7.923 -1.735 20.333 1.00 91.12 195 PHE A C 1
ATOM 1584 O O . PHE A 1 195 ? -8.188 -2.226 21.423 1.00 91.12 195 PHE A O 1
ATOM 1591 N N . ALA A 1 196 ? -8.193 -2.371 19.190 1.00 91.88 196 ALA A N 1
ATOM 1592 C CA . ALA A 1 196 ? -8.766 -3.715 19.150 1.00 91.88 196 ALA A CA 1
ATOM 1593 C C . ALA A 1 196 ? -7.802 -4.768 19.724 1.00 91.88 196 ALA A C 1
ATOM 1595 O O . ALA A 1 196 ? -8.221 -5.599 20.528 1.00 91.88 196 ALA A O 1
ATOM 1596 N N . GLU A 1 197 ? -6.515 -4.703 19.370 1.00 92.19 197 GLU A N 1
ATOM 1597 C CA . GLU A 1 197 ? -5.463 -5.541 19.970 1.00 92.19 197 GLU A CA 1
ATOM 1598 C C . GLU A 1 197 ? -5.422 -5.351 21.493 1.00 92.19 197 GLU A C 1
ATOM 1600 O O . GLU A 1 197 ? -5.554 -6.310 22.253 1.00 92.19 197 GLU A O 1
ATOM 1605 N N . PHE A 1 198 ? -5.361 -4.098 21.939 1.00 89.81 198 PHE A N 1
ATOM 1606 C CA . PHE A 1 198 ? -5.340 -3.736 23.352 1.00 89.81 198 PHE A CA 1
ATOM 1607 C C . PHE A 1 198 ? -6.601 -4.184 24.110 1.00 89.81 198 PHE A C 1
ATOM 1609 O O . PHE A 1 198 ? -6.527 -4.690 25.229 1.00 89.81 198 PHE A O 1
ATOM 1616 N N . TYR A 1 199 ? -7.777 -4.057 23.493 1.00 90.25 199 TYR A N 1
ATOM 1617 C CA . TYR A 1 199 ? -9.036 -4.554 24.043 1.00 90.25 199 TYR A CA 1
ATOM 1618 C C . TYR A 1 199 ? -8.980 -6.068 24.285 1.00 90.25 199 TYR A C 1
ATOM 1620 O O . TYR A 1 199 ? -9.416 -6.544 25.336 1.00 90.25 199 TYR A O 1
ATOM 1628 N N . HIS A 1 200 ? -8.422 -6.830 23.341 1.00 90.19 200 HIS A N 1
ATOM 1629 C CA . HIS A 1 200 ? -8.258 -8.273 23.496 1.00 90.19 200 HIS A CA 1
ATOM 1630 C C . HIS A 1 200 ? -7.268 -8.636 24.610 1.00 90.19 200 HIS A C 1
ATOM 1632 O O . HIS A 1 200 ? -7.549 -9.562 25.371 1.00 90.19 200 HIS A O 1
ATOM 1638 N N . GLU A 1 201 ? -6.173 -7.890 24.763 1.00 88.12 201 GLU A N 1
ATOM 1639 C CA . GLU A 1 201 ? -5.212 -8.077 25.860 1.00 88.12 201 GLU A CA 1
ATOM 1640 C C . GLU A 1 201 ? -5.860 -7.858 27.233 1.00 88.12 201 GLU A C 1
ATOM 1642 O O . GLU A 1 201 ? -5.761 -8.708 28.117 1.00 88.12 201 GLU A O 1
ATOM 1647 N N . ILE A 1 202 ? -6.609 -6.766 27.402 1.00 88.81 202 ILE A N 1
ATOM 1648 C CA . ILE A 1 202 ? -7.328 -6.471 28.651 1.00 88.81 202 ILE A CA 1
ATOM 1649 C C . ILE A 1 202 ? -8.362 -7.554 28.964 1.00 88.81 202 ILE A C 1
ATOM 1651 O O . ILE A 1 202 ? -8.483 -8.002 30.106 1.00 88.81 202 ILE A O 1
ATOM 1655 N N . ARG A 1 203 ? -9.099 -8.014 27.947 1.00 87.06 203 ARG A N 1
ATOM 1656 C CA . ARG A 1 203 ? -10.086 -9.089 28.109 1.00 87.06 203 ARG A CA 1
ATOM 1657 C C . ARG A 1 203 ? -9.436 -10.408 28.517 1.00 87.06 203 ARG A C 1
ATOM 1659 O O . ARG A 1 203 ? -10.012 -11.116 29.338 1.00 87.06 203 ARG A O 1
ATOM 1666 N N . ALA A 1 204 ? -8.253 -10.727 27.991 1.00 88.12 204 ALA A N 1
ATOM 1667 C CA . ALA A 1 204 ? -7.500 -11.919 28.385 1.00 88.12 204 ALA A CA 1
ATOM 1668 C C . ALA A 1 204 ? -7.079 -11.882 29.865 1.00 88.12 204 ALA A C 1
ATOM 1670 O O . ALA A 1 204 ? -6.989 -12.921 30.513 1.00 88.12 204 ALA A O 1
ATOM 1671 N N . LEU A 1 205 ? -6.903 -10.683 30.422 1.00 86.62 205 LEU A N 1
ATOM 1672 C CA . LEU A 1 205 ? -6.609 -10.453 31.836 1.00 86.62 205 LEU A CA 1
ATOM 1673 C C . LEU A 1 205 ? -7.861 -10.444 32.727 1.00 86.62 205 LEU A C 1
ATOM 1675 O O . LEU A 1 205 ? -7.772 -10.117 33.906 1.00 86.62 205 LEU A O 1
ATOM 1679 N N . SER A 1 206 ? -9.027 -10.811 32.182 1.00 86.94 206 SER A N 1
ATOM 1680 C CA . SER A 1 206 ? -10.320 -10.806 32.885 1.00 86.94 206 SER A CA 1
ATOM 1681 C C . SER A 1 206 ? -10.724 -9.434 33.442 1.00 86.94 206 SER A C 1
ATOM 1683 O O . SER A 1 206 ? -11.531 -9.347 34.367 1.00 86.94 206 SER A O 1
ATOM 1685 N N . MET A 1 207 ? -10.189 -8.355 32.867 1.00 84.31 207 MET A N 1
ATOM 1686 C CA . MET A 1 207 ? -10.536 -6.991 33.250 1.00 84.31 207 MET A CA 1
ATOM 1687 C C . MET A 1 207 ? -11.806 -6.538 32.506 1.00 84.31 207 MET A C 1
ATOM 1689 O O . MET A 1 207 ? -11.930 -6.767 31.293 1.00 84.31 207 MET A O 1
ATOM 1693 N N . PRO A 1 208 ? -12.775 -5.916 33.201 1.00 85.81 208 PRO A N 1
ATOM 1694 C CA . PRO A 1 208 ? -14.031 -5.502 32.591 1.00 85.81 208 PRO A CA 1
ATOM 1695 C C . PRO A 1 208 ? -13.810 -4.314 31.650 1.00 85.81 208 PRO A C 1
ATOM 1697 O O . PRO A 1 208 ? -13.229 -3.309 32.022 1.00 85.81 208 PRO A O 1
ATOM 1700 N N . VAL A 1 209 ? -14.319 -4.396 30.425 1.00 87.56 209 VAL A N 1
ATOM 1701 C CA . VAL A 1 209 ? -14.337 -3.282 29.463 1.00 87.56 209 VAL A CA 1
ATOM 1702 C C . VAL A 1 209 ? -15.710 -3.215 28.821 1.00 87.56 209 VAL A C 1
ATOM 1704 O O . VAL A 1 209 ? -16.301 -4.249 28.497 1.00 87.56 209 VAL A O 1
ATOM 1707 N N . CYS A 1 210 ? -16.217 -2.000 28.634 1.00 87.94 210 CYS A N 1
ATOM 1708 C CA . CYS A 1 210 ? -17.552 -1.739 28.110 1.00 87.94 210 CYS A CA 1
ATOM 1709 C C . CYS A 1 210 ? -17.527 -0.652 27.027 1.00 87.94 210 CYS A C 1
ATOM 1711 O O . CYS A 1 210 ? -16.606 0.164 26.957 1.00 87.94 210 CYS A O 1
ATOM 1713 N N . PHE A 1 211 ? -18.555 -0.649 26.175 1.00 86.25 211 PHE A N 1
ATOM 1714 C CA . PHE A 1 211 ? -18.834 0.487 25.301 1.00 86.25 211 PHE A CA 1
ATOM 1715 C C . PHE A 1 211 ? -19.708 1.489 26.064 1.00 86.25 211 PHE A C 1
ATOM 1717 O O . PHE A 1 211 ? -20.769 1.097 26.555 1.00 86.25 211 PHE A O 1
ATOM 1724 N N . PRO A 1 212 ? -19.303 2.765 26.170 1.00 88.81 212 PRO A N 1
ATOM 1725 C CA . PRO A 1 212 ? -20.081 3.759 26.895 1.00 88.81 212 PRO A CA 1
ATOM 1726 C C . PRO A 1 212 ? -21.365 4.109 26.134 1.00 88.81 212 PRO A C 1
ATOM 1728 O O . PRO A 1 212 ? -21.361 4.254 24.910 1.00 88.81 212 PRO A O 1
ATOM 1731 N N . SER A 1 213 ? -22.465 4.317 26.862 1.00 89.94 213 SER A N 1
ATOM 1732 C CA . SER A 1 213 ? -23.685 4.890 26.291 1.00 89.94 213 SER A CA 1
ATOM 1733 C C . SER A 1 213 ? -23.636 6.414 26.382 1.00 89.94 213 SER A C 1
ATOM 1735 O O . SER A 1 213 ? -23.664 6.973 27.479 1.00 89.94 213 SER A O 1
ATOM 1737 N N . ILE A 1 214 ? -23.587 7.097 25.242 1.00 89.62 214 ILE A N 1
ATOM 1738 C CA . ILE A 1 214 ? -23.524 8.562 25.203 1.00 89.62 214 ILE A CA 1
ATOM 1739 C C . ILE A 1 214 ? -24.921 9.136 25.490 1.00 89.62 214 ILE A C 1
ATOM 1741 O O . ILE A 1 214 ? -25.872 8.846 24.766 1.00 89.62 214 ILE A O 1
ATOM 1745 N N . ARG A 1 215 ? -25.047 9.938 26.554 1.00 90.69 215 ARG A N 1
ATOM 1746 C CA . ARG A 1 215 ? -26.271 10.678 26.917 1.00 90.69 215 ARG A CA 1
ATOM 1747 C C . ARG A 1 215 ? -26.263 12.091 26.326 1.00 90.69 215 ARG A C 1
ATOM 1749 O O . ARG A 1 215 ? -25.218 12.611 25.933 1.00 90.69 215 ARG A O 1
ATOM 1756 N N . GLU A 1 216 ? -27.429 12.734 26.277 1.00 92.00 216 GLU A N 1
ATOM 1757 C CA . GLU A 1 216 ? -27.532 14.123 25.828 1.00 92.00 216 GLU A CA 1
ATOM 1758 C C . GLU A 1 216 ? -26.744 15.069 26.739 1.00 92.00 216 GLU A C 1
ATOM 1760 O O . GLU A 1 216 ? -26.884 15.059 27.962 1.00 92.00 216 GLU A O 1
ATOM 1765 N N . LYS A 1 217 ? -25.963 15.966 26.127 1.00 91.06 217 LYS A N 1
ATOM 1766 C CA . LYS A 1 217 ? -25.116 16.932 26.844 1.00 91.06 217 LYS A CA 1
ATOM 1767 C C . LYS A 1 217 ? -25.898 17.811 27.834 1.00 91.06 217 LYS A C 1
ATOM 1769 O O . LYS A 1 217 ? -25.323 18.269 28.819 1.00 91.06 217 LYS A O 1
ATOM 1774 N N . ALA A 1 218 ? -27.180 18.066 27.568 1.00 93.94 218 ALA A N 1
ATOM 1775 C CA . ALA A 1 218 ? -28.044 18.885 28.416 1.00 93.94 218 ALA A CA 1
ATOM 1776 C C . ALA A 1 218 ? -28.324 18.247 29.786 1.00 93.94 218 ALA A C 1
ATOM 1778 O O . ALA A 1 218 ? -28.440 18.978 30.766 1.00 93.94 218 ALA A O 1
ATOM 1779 N N . LEU A 1 219 ? -28.374 16.911 29.855 1.00 91.75 219 LEU A N 1
ATOM 1780 C CA . LEU A 1 219 ? -28.662 16.171 31.086 1.00 91.75 219 LEU A CA 1
ATOM 1781 C C . LEU A 1 219 ? -27.522 16.286 32.105 1.00 91.75 219 LEU A C 1
ATOM 1783 O O . LEU A 1 219 ? -27.775 16.300 33.301 1.00 91.75 219 LEU A O 1
ATOM 1787 N N . ARG A 1 220 ? -26.272 16.448 31.638 1.00 88.69 220 ARG A N 1
ATOM 1788 C CA . ARG A 1 220 ? -25.066 16.572 32.488 1.00 88.69 220 ARG A CA 1
ATOM 1789 C C . ARG A 1 220 ? -24.916 15.434 33.511 1.00 88.69 220 ARG A C 1
ATOM 1791 O O . ARG A 1 220 ? -24.387 15.643 34.599 1.00 88.69 220 ARG A O 1
ATOM 1798 N N . GLU A 1 221 ? -25.351 14.239 33.139 1.00 92.56 221 GLU A N 1
ATOM 1799 C CA . GLU A 1 221 ? -25.261 13.030 33.954 1.00 92.56 221 GLU A CA 1
ATOM 1800 C C . GLU A 1 221 ? -24.073 12.171 33.515 1.00 92.56 221 GLU A C 1
ATOM 1802 O O . GLU A 1 221 ? -23.835 11.988 32.318 1.00 92.56 221 GLU A O 1
ATOM 1807 N N . THR A 1 222 ? -23.365 11.616 34.497 1.00 91.62 222 THR A N 1
ATOM 1808 C CA . THR A 1 222 ? -22.296 10.635 34.301 1.00 91.62 222 THR A CA 1
ATOM 1809 C C . THR A 1 222 ? -22.464 9.558 35.360 1.00 91.62 222 THR A C 1
ATOM 1811 O O . THR A 1 222 ? -22.379 9.857 36.548 1.00 91.62 222 THR A O 1
ATOM 1814 N N . ASP A 1 223 ? -22.692 8.326 34.923 1.00 90.31 223 ASP A N 1
ATOM 1815 C CA . ASP A 1 223 ? -22.785 7.151 35.783 1.00 90.31 223 ASP A CA 1
ATOM 1816 C C . ASP A 1 223 ? -21.716 6.149 35.348 1.00 90.31 223 ASP A C 1
ATOM 1818 O O . ASP A 1 223 ? -21.604 5.838 34.156 1.00 90.31 223 ASP A O 1
ATOM 1822 N N . ILE A 1 224 ? -20.869 5.730 36.287 1.00 90.50 224 ILE A N 1
ATOM 1823 C CA . ILE A 1 224 ? -19.752 4.832 36.008 1.00 90.50 224 ILE A CA 1
ATOM 1824 C C . ILE A 1 224 ? -19.570 3.876 37.180 1.00 90.50 224 ILE A C 1
ATOM 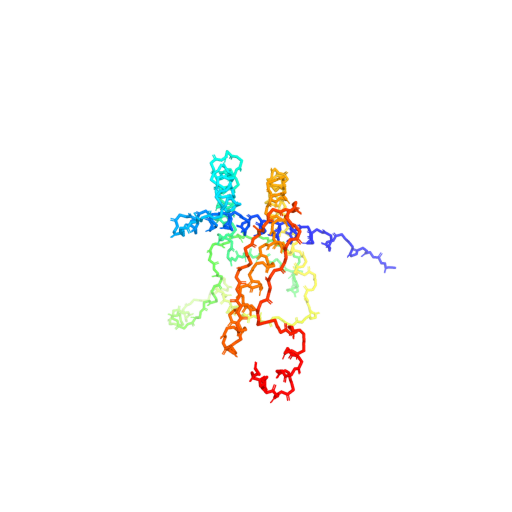1826 O O . ILE A 1 224 ? -19.269 4.291 38.297 1.00 90.50 224 ILE A O 1
ATOM 1830 N N . GLU A 1 225 ? -19.677 2.586 36.891 1.00 88.56 225 GLU A N 1
ATOM 1831 C CA . GLU A 1 225 ? -19.469 1.501 37.844 1.00 88.56 225 GLU A CA 1
ATOM 1832 C C . GLU A 1 225 ? -18.233 0.685 37.446 1.00 88.56 225 GLU A C 1
ATOM 1834 O O . GLU A 1 225 ? -17.933 0.530 36.259 1.00 88.56 225 GLU A O 1
ATOM 1839 N N . GLY A 1 226 ? -17.501 0.159 38.435 1.00 85.50 226 GLY A N 1
ATOM 1840 C CA . GLY A 1 226 ? -16.350 -0.718 38.182 1.00 85.50 226 GLY A CA 1
ATOM 1841 C C . GLY A 1 226 ? -15.172 -0.024 37.488 1.00 85.50 226 GLY A C 1
ATOM 1842 O O . GLY A 1 226 ? -14.520 -0.615 36.627 1.00 85.50 226 GLY A O 1
ATOM 1843 N N . VAL A 1 227 ? -14.906 1.241 37.832 1.00 87.12 227 VAL A N 1
ATOM 1844 C CA . VAL A 1 227 ? -13.790 2.013 37.267 1.00 87.12 227 VAL A CA 1
ATOM 1845 C C . VAL A 1 227 ? -12.465 1.541 37.845 1.00 87.12 227 VAL A C 1
ATOM 1847 O O . VAL A 1 227 ? -12.294 1.462 39.057 1.00 87.12 227 VAL A O 1
ATOM 1850 N N . TYR A 1 228 ? -11.489 1.322 36.972 1.00 88.81 228 TYR A N 1
ATOM 1851 C CA . TYR A 1 228 ? -10.110 1.048 37.355 1.00 88.81 228 TYR A CA 1
ATOM 1852 C C . TYR A 1 228 ? -9.148 1.949 36.579 1.00 88.81 228 TYR A C 1
ATOM 1854 O O . TYR A 1 228 ? -9.429 2.410 35.470 1.00 88.81 228 TYR A O 1
ATOM 1862 N N . HIS A 1 229 ? -7.981 2.212 37.169 1.00 88.88 229 HIS A N 1
ATOM 1863 C CA . HIS A 1 229 ? -6.970 3.062 36.553 1.00 88.88 229 HIS A CA 1
ATOM 1864 C C . HIS A 1 229 ? -6.121 2.258 35.564 1.00 88.88 229 HIS A C 1
ATOM 1866 O O . HIS A 1 229 ? -5.223 1.509 35.957 1.00 88.88 229 HIS A O 1
ATOM 1872 N N . LEU A 1 230 ? -6.359 2.465 34.269 1.00 87.44 230 LEU A N 1
ATOM 1873 C CA . LEU A 1 230 ? -5.719 1.711 33.189 1.00 87.44 230 LEU A CA 1
ATOM 1874 C C . LEU A 1 230 ? -4.182 1.710 33.277 1.00 87.44 230 LEU A C 1
ATOM 1876 O O . LEU A 1 230 ? -3.573 0.647 33.264 1.00 87.44 230 LEU A O 1
ATOM 1880 N N . ASN A 1 231 ? -3.544 2.875 33.463 1.00 88.06 231 ASN A N 1
ATOM 1881 C CA . ASN A 1 231 ? -2.074 2.930 33.555 1.00 88.06 231 ASN A CA 1
ATOM 1882 C C . ASN A 1 231 ? -1.520 2.221 34.797 1.00 88.06 231 ASN A C 1
ATOM 1884 O O . ASN A 1 231 ? -0.411 1.701 34.757 1.00 88.06 231 ASN A O 1
ATOM 1888 N N . LEU A 1 232 ? -2.272 2.205 35.904 1.00 87.75 232 LEU A N 1
ATOM 1889 C CA . LEU A 1 232 ? -1.812 1.548 37.125 1.00 87.75 232 LEU A CA 1
ATOM 1890 C C . LEU A 1 232 ? -1.836 0.036 36.919 1.00 87.75 232 LEU A C 1
ATOM 1892 O O . LEU A 1 232 ? -0.848 -0.632 37.198 1.00 87.75 232 LEU A O 1
ATOM 1896 N N . MET A 1 233 ? -2.931 -0.471 36.351 1.00 85.50 233 MET A N 1
ATOM 1897 C CA . MET A 1 233 ? -3.064 -1.868 35.955 1.00 85.50 233 MET A CA 1
ATOM 1898 C C . MET A 1 233 ? -1.912 -2.292 35.031 1.00 85.50 233 MET A C 1
ATOM 1900 O O . MET A 1 233 ? -1.272 -3.305 35.300 1.00 85.50 233 MET A O 1
ATOM 1904 N N . LEU A 1 234 ? -1.594 -1.503 33.998 1.00 86.00 234 LEU A N 1
ATOM 1905 C CA . LEU A 1 234 ? -0.479 -1.796 33.085 1.00 86.00 234 LEU A CA 1
ATOM 1906 C C . LEU A 1 234 ? 0.865 -1.890 33.819 1.00 86.00 234 LEU A C 1
ATOM 1908 O O . LEU A 1 234 ? 1.585 -2.870 33.648 1.00 86.00 234 LEU A O 1
ATOM 1912 N N . HIS A 1 235 ? 1.170 -0.945 34.709 1.00 87.44 235 HIS A N 1
ATOM 1913 C CA . HIS A 1 235 ? 2.403 -1.000 35.498 1.00 87.44 235 HIS A CA 1
ATOM 1914 C C . HIS A 1 235 ? 2.450 -2.160 36.499 1.00 87.44 235 HIS A C 1
ATOM 1916 O O . HIS A 1 235 ? 3.529 -2.678 36.789 1.00 87.44 235 HIS A O 1
ATOM 1922 N N . MET A 1 236 ? 1.309 -2.577 37.051 1.00 83.50 236 MET A N 1
ATOM 1923 C CA . MET A 1 236 ? 1.245 -3.744 37.936 1.00 83.50 236 MET A CA 1
ATOM 1924 C C . MET A 1 236 ? 1.491 -5.043 37.154 1.00 83.50 236 MET A C 1
ATOM 1926 O O . MET A 1 236 ? 2.252 -5.896 37.615 1.00 83.50 236 MET A O 1
ATOM 1930 N N . LEU A 1 237 ? 0.955 -5.144 35.933 1.00 79.31 237 LEU A N 1
ATOM 1931 C CA . LEU A 1 237 ? 1.195 -6.263 35.015 1.00 79.31 237 LEU A CA 1
ATOM 1932 C C . LEU A 1 237 ? 2.665 -6.358 34.593 1.00 79.31 237 LEU A C 1
ATOM 1934 O O . LEU A 1 237 ? 3.246 -7.438 34.671 1.00 79.31 237 LEU A O 1
ATOM 1938 N N . GLU A 1 238 ? 3.295 -5.235 34.232 1.00 82.62 238 GLU A N 1
ATOM 1939 C CA . GLU A 1 238 ? 4.735 -5.168 33.922 1.00 82.62 238 GLU A CA 1
ATOM 1940 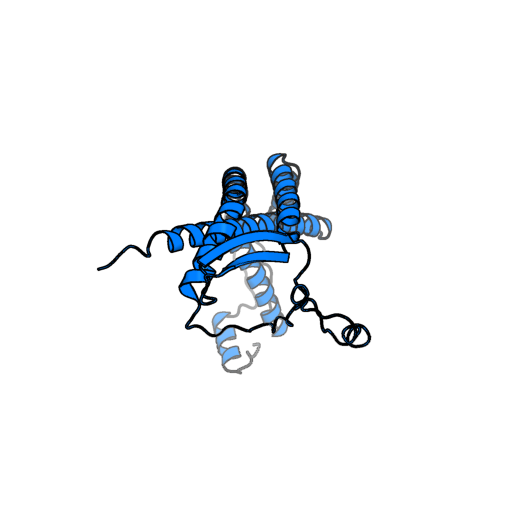C C . GLU A 1 238 ? 5.610 -5.668 35.084 1.00 82.62 238 GLU A C 1
ATOM 1942 O O . GLU A 1 238 ? 6.697 -6.204 34.872 1.00 82.62 238 GLU A O 1
ATOM 1947 N N . ARG A 1 239 ? 5.134 -5.512 36.324 1.00 82.00 239 ARG A N 1
ATOM 1948 C CA . ARG A 1 239 ? 5.827 -5.925 37.553 1.00 82.00 239 ARG A CA 1
ATOM 1949 C C . ARG A 1 239 ? 5.457 -7.333 38.032 1.00 82.00 239 ARG A C 1
ATOM 1951 O O . ARG A 1 239 ? 5.932 -7.744 39.089 1.00 82.00 239 ARG A O 1
ATOM 1958 N N . GLY A 1 240 ? 4.621 -8.068 37.295 1.00 73.94 240 GLY A N 1
ATOM 1959 C CA . GLY A 1 240 ? 4.171 -9.413 37.671 1.00 73.94 240 GLY A CA 1
ATOM 1960 C C . GLY A 1 240 ? 3.231 -9.448 38.882 1.00 73.94 240 GLY A C 1
ATOM 1961 O O . GLY A 1 240 ? 3.073 -10.493 39.509 1.00 73.94 240 GLY A O 1
ATOM 1962 N N . GLN A 1 241 ? 2.617 -8.317 39.235 1.00 64.31 241 GLN A N 1
ATOM 1963 C CA . GLN A 1 241 ? 1.647 -8.210 40.320 1.00 64.31 241 GLN A CA 1
ATOM 1964 C C . GLN A 1 241 ? 0.245 -8.229 39.707 1.00 64.31 241 GLN A C 1
ATOM 1966 O O . GLN A 1 241 ? -0.184 -7.254 39.095 1.00 64.31 241 GLN A O 1
ATOM 1971 N N . ALA A 1 242 ? -0.463 -9.355 39.823 1.00 56.97 242 ALA A N 1
ATOM 1972 C CA . ALA A 1 242 ? -1.832 -9.443 39.327 1.00 56.97 242 ALA A CA 1
ATOM 1973 C C . ALA A 1 242 ? -2.735 -8.453 40.094 1.00 56.97 242 ALA A C 1
ATOM 1975 O O . ALA A 1 242 ? -2.657 -8.406 41.327 1.00 56.97 242 ALA A O 1
ATOM 1976 N N . PRO A 1 243 ? -3.584 -7.669 39.403 1.00 57.44 243 PRO A N 1
ATOM 1977 C CA . PRO A 1 243 ? -4.536 -6.790 40.068 1.00 57.44 243 PRO A CA 1
ATOM 1978 C C . PRO A 1 243 ? -5.538 -7.633 40.870 1.00 57.44 243 PRO A C 1
ATOM 1980 O O . PRO A 1 243 ? -6.208 -8.507 40.322 1.00 57.44 243 PRO A O 1
ATOM 1983 N N . GLN A 1 244 ? -5.610 -7.395 42.181 1.00 52.75 244 GLN A N 1
ATOM 1984 C CA . GLN A 1 244 ? -6.644 -7.967 43.042 1.00 52.75 244 GLN A CA 1
ATOM 1985 C C . GLN A 1 244 ? -7.946 -7.200 42.780 1.00 52.75 244 GLN A C 1
ATOM 1987 O O . GLN A 1 244 ? -7.953 -5.973 42.835 1.00 52.75 244 GLN A O 1
ATOM 1992 N N . GLN A 1 245 ? -9.013 -7.917 42.429 1.00 51.78 245 GLN A N 1
ATOM 1993 C CA . GLN A 1 245 ? -10.355 -7.344 42.317 1.00 51.78 245 GLN A CA 1
ATOM 1994 C C . GLN A 1 245 ? -10.895 -7.126 43.740 1.00 51.78 245 GLN A C 1
ATOM 1996 O O . GLN A 1 245 ? -11.011 -8.099 44.486 1.00 51.78 245 GLN A O 1
ATOM 2001 N N . GLU A 1 246 ? -11.174 -5.873 44.109 1.00 36.72 246 GLU A N 1
ATOM 2002 C CA . GLU A 1 246 ? -12.056 -5.519 45.238 1.00 36.72 246 GLU A CA 1
ATOM 2003 C C . GLU A 1 246 ? -13.491 -5.330 44.740 1.00 36.72 246 GLU A C 1
ATOM 2005 O O . GLU A 1 246 ? -13.661 -4.722 43.655 1.00 36.72 246 GLU A O 1
#

pLDDT: mean 70.52, std 18.61, range [29.25, 94.94]

Sequence (246 aa):
MQIQNHSNASEEARLWFLFSRFRELEAYAACIRRIHELFQEVALSSTAFLALRGQIAELIQSDVFRALEAFVKGFRLDVDQVKSITVGINLDASLNPESVALVSVNSQKYKSQTFISSVSNVFEKKEFQDLLLPAKLHQMSQDRQDHLLYVVYQDVERYVKPLARTLSDSLNRFTSICTNTLTYLIPELLFYVRFAEFYHEIRALSMPVCFPSIREKALRETDIEGVYHLNLMLHMLERGQAPQQE